Protein AF-A0A084B2M5-F1 (afdb_monomer_lite)

Organism: Stachybotrys chartarum (strain CBS 109288 / IBT 7711) (NCBI:txid1280523)

Structure (mmCIF, N/CA/C/O backbone):
data_AF-A0A084B2M5-F1
#
_entry.id   AF-A0A084B2M5-F1
#
loop_
_atom_site.group_PDB
_atom_site.id
_atom_site.type_symbol
_atom_site.label_atom_id
_atom_site.label_alt_id
_atom_site.label_comp_id
_atom_site.label_asym_id
_atom_site.label_entity_id
_atom_site.label_seq_id
_atom_site.pdbx_PDB_ins_code
_atom_site.Cartn_x
_atom_site.Cartn_y
_atom_site.Cartn_z
_atom_site.occupancy
_atom_site.B_iso_or_equiv
_atom_site.auth_seq_id
_atom_site.auth_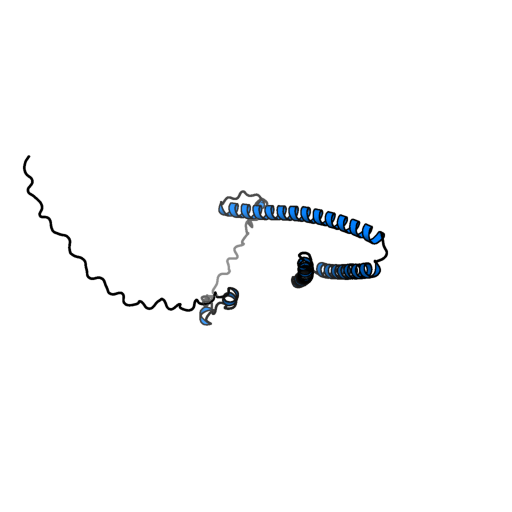comp_id
_atom_site.auth_asym_id
_atom_site.auth_atom_id
_atom_site.pdbx_PDB_model_num
ATOM 1 N N . MET A 1 1 ? 24.785 -39.323 92.713 1.00 44.59 1 MET A N 1
ATOM 2 C CA . MET A 1 1 ? 25.933 -40.177 92.320 1.00 44.59 1 MET A CA 1
ATOM 3 C C . MET A 1 1 ? 25.861 -41.466 93.118 1.00 44.59 1 MET A C 1
ATOM 5 O O . MET A 1 1 ? 25.447 -41.339 94.266 1.00 44.59 1 MET A O 1
ATOM 9 N N . PRO A 1 2 ? 26.296 -42.647 92.636 1.00 46.59 2 PRO A N 1
ATOM 10 C CA . PRO A 1 2 ? 26.629 -43.152 91.286 1.00 46.59 2 PRO A CA 1
ATOM 11 C C . PRO A 1 2 ? 25.516 -44.161 90.846 1.00 46.59 2 PRO A C 1
ATOM 13 O O . PRO A 1 2 ? 24.473 -44.179 91.479 1.00 46.59 2 PRO A O 1
ATOM 16 N N . SER A 1 3 ? 25.528 -44.991 89.803 1.00 45.53 3 SER A N 1
ATOM 17 C CA . SER A 1 3 ? 26.551 -45.569 88.936 1.00 45.53 3 SER A CA 1
ATOM 18 C C . SER A 1 3 ? 25.867 -45.995 87.628 1.00 45.53 3 SER A C 1
ATOM 20 O O . SER A 1 3 ? 24.805 -46.617 87.659 1.00 45.53 3 SER A O 1
ATOM 22 N N . ALA A 1 4 ? 26.469 -45.656 86.489 1.00 48.53 4 ALA A N 1
ATOM 23 C CA . ALA A 1 4 ? 26.105 -46.197 85.188 1.00 48.53 4 ALA A CA 1
ATOM 24 C C . ALA A 1 4 ? 26.578 -47.657 85.081 1.00 48.53 4 ALA A C 1
ATOM 26 O O . ALA A 1 4 ? 27.633 -48.018 85.602 1.00 48.53 4 ALA A O 1
ATOM 27 N N . SER A 1 5 ? 25.820 -48.494 84.378 1.00 52.41 5 SER A N 1
ATOM 28 C CA . SER A 1 5 ? 26.278 -49.800 83.894 1.00 52.41 5 SER A CA 1
ATOM 29 C C . SER A 1 5 ? 25.970 -49.920 82.396 1.00 52.41 5 SER A C 1
ATOM 31 O O . SER A 1 5 ? 24.992 -49.327 81.938 1.00 52.41 5 SER A O 1
ATOM 33 N N . PRO A 1 6 ? 26.851 -50.578 81.622 1.00 55.78 6 PRO A N 1
ATOM 34 C CA . PRO A 1 6 ? 27.103 -50.237 80.223 1.00 55.78 6 PRO A CA 1
ATOM 35 C C . PRO A 1 6 ? 26.152 -50.896 79.214 1.00 55.78 6 PRO A C 1
ATOM 37 O O . PRO A 1 6 ? 25.706 -52.028 79.387 1.00 55.78 6 PRO A O 1
ATOM 40 N N . SER A 1 7 ? 25.914 -50.176 78.115 1.00 55.72 7 SER A N 1
ATOM 41 C CA . SER A 1 7 ? 25.202 -50.625 76.916 1.00 55.72 7 SER A CA 1
ATOM 42 C C . SER A 1 7 ? 25.935 -51.768 76.192 1.00 55.72 7 SER A C 1
ATOM 44 O O . SER A 1 7 ? 27.145 -51.661 75.981 1.00 55.72 7 SER A O 1
ATOM 46 N N . PRO A 1 8 ? 25.238 -52.821 75.727 1.00 54.94 8 PRO A N 1
ATOM 47 C CA . PRO A 1 8 ? 25.819 -53.805 74.822 1.00 54.94 8 PRO A CA 1
ATOM 48 C C . PRO A 1 8 ? 25.794 -53.312 73.364 1.00 54.94 8 PRO A C 1
ATOM 50 O O . PRO A 1 8 ? 24.741 -53.038 72.790 1.00 54.94 8 PRO A O 1
ATOM 53 N N . SER A 1 9 ? 26.982 -53.223 72.767 1.00 53.16 9 SER A N 1
ATOM 54 C CA . SER A 1 9 ? 27.222 -52.944 71.349 1.00 53.16 9 SER A CA 1
ATOM 55 C C . SER A 1 9 ? 26.686 -54.075 70.463 1.00 53.16 9 SER A C 1
ATOM 57 O O . SER A 1 9 ? 27.238 -55.174 70.454 1.00 53.16 9 SER A O 1
ATOM 59 N N . LEU A 1 10 ? 25.637 -53.804 69.685 1.00 53.06 10 LEU A N 1
ATOM 60 C CA . LEU A 1 10 ? 25.176 -54.676 68.603 1.00 53.06 10 LEU A CA 1
ATOM 61 C C . LEU A 1 10 ? 25.820 -54.227 67.284 1.00 53.06 10 LEU A C 1
ATOM 63 O O . LEU A 1 10 ? 25.665 -53.087 66.852 1.00 53.06 10 LEU A O 1
ATOM 67 N N . LEU A 1 11 ? 26.595 -55.138 66.695 1.00 57.53 11 LEU A N 1
ATOM 68 C CA . LEU A 1 11 ? 27.307 -54.999 65.423 1.00 57.53 11 LEU A CA 1
ATOM 69 C C . LEU A 1 11 ? 26.366 -54.629 64.257 1.00 57.53 11 LEU A C 1
ATOM 71 O O . LEU A 1 11 ? 25.205 -55.046 64.253 1.00 57.53 11 LEU A O 1
ATOM 75 N N . PRO A 1 12 ? 26.862 -53.898 63.241 1.00 63.28 12 PRO A N 1
ATOM 76 C CA . PRO A 1 12 ? 26.075 -53.559 62.062 1.00 63.28 12 PRO A CA 1
ATOM 77 C C . PRO A 1 12 ? 25.759 -54.809 61.218 1.00 63.28 12 PRO A C 1
ATOM 79 O O . PRO A 1 12 ? 26.600 -55.708 61.112 1.00 63.28 12 PRO A O 1
ATOM 82 N N . PRO A 1 13 ? 24.576 -54.878 60.580 1.00 61.34 13 PRO A N 1
ATOM 83 C CA . PRO A 1 13 ? 24.247 -55.952 59.650 1.00 61.34 13 PRO A CA 1
ATOM 84 C C . PRO A 1 13 ? 25.166 -55.903 58.418 1.00 61.34 13 PRO A C 1
ATOM 86 O O . PRO A 1 13 ? 25.460 -54.831 57.888 1.00 61.34 13 PRO A O 1
ATOM 89 N N . GLY A 1 14 ? 25.631 -57.075 57.977 1.00 58.78 14 GLY A N 1
ATOM 90 C CA . GLY A 1 14 ? 26.476 -57.232 56.791 1.00 58.78 14 GLY A CA 1
ATOM 91 C C . GLY A 1 14 ? 25.792 -56.797 55.482 1.00 58.78 14 GLY A C 1
ATOM 92 O O . GLY A 1 14 ? 24.573 -56.621 55.442 1.00 58.78 14 GLY A O 1
ATOM 93 N N . PRO A 1 15 ? 26.567 -56.613 54.398 1.00 59.50 15 PRO A N 1
ATOM 94 C CA . PRO A 1 15 ? 26.062 -56.069 53.142 1.00 59.50 15 PRO A CA 1
ATOM 95 C C . PRO A 1 15 ? 25.073 -57.020 52.456 1.00 59.50 15 PRO A C 1
ATOM 97 O O . PRO A 1 15 ? 25.340 -58.208 52.275 1.00 59.50 15 PRO A O 1
ATOM 100 N N . PHE A 1 16 ? 23.933 -56.466 52.043 1.00 51.94 16 PHE A N 1
ATOM 101 C CA . PHE A 1 16 ? 22.928 -57.141 51.225 1.00 51.94 16 PHE A CA 1
ATOM 102 C C . PHE A 1 16 ? 23.503 -57.539 49.851 1.00 51.94 16 PHE A C 1
ATOM 104 O O . PHE A 1 16 ? 24.300 -56.786 49.282 1.00 51.94 16 PHE A O 1
ATOM 111 N N . PRO A 1 17 ? 23.094 -58.686 49.275 1.00 54.94 17 PRO A N 1
ATOM 112 C CA . PRO A 1 17 ? 23.525 -59.083 47.939 1.00 54.94 17 PRO A CA 1
ATOM 113 C C . PRO A 1 17 ? 23.016 -58.082 46.891 1.00 54.94 17 PRO A C 1
ATOM 115 O O . PRO A 1 17 ? 21.825 -57.780 46.828 1.00 54.94 17 PRO A O 1
ATOM 118 N N . SER A 1 18 ? 23.923 -57.569 46.057 1.00 55.47 18 SER A N 1
ATOM 119 C CA . SER A 1 18 ? 23.587 -56.660 44.959 1.00 55.47 18 SER A CA 1
ATOM 120 C C . SER A 1 18 ? 22.656 -57.344 43.947 1.00 55.47 18 SER A C 1
ATOM 122 O O . SER A 1 18 ? 22.939 -58.473 43.532 1.00 55.47 18 SER A O 1
ATOM 124 N N . PRO A 1 19 ? 21.578 -56.687 43.485 1.00 52.41 19 PRO A N 1
ATOM 125 C CA . PRO A 1 19 ? 20.801 -57.203 42.370 1.00 52.41 19 PRO A CA 1
ATOM 126 C C . PRO A 1 19 ? 21.667 -57.191 41.103 1.00 52.41 19 PRO A C 1
ATOM 128 O O . PRO A 1 19 ? 22.245 -56.169 40.731 1.00 52.41 19 PRO A O 1
ATOM 131 N N . ARG A 1 20 ? 21.769 -58.350 40.440 1.00 51.94 20 ARG A N 1
ATOM 132 C CA . ARG A 1 20 ? 22.344 -58.473 39.095 1.00 51.94 20 ARG A CA 1
ATOM 133 C C . ARG A 1 20 ? 21.610 -57.507 38.161 1.00 51.94 20 ARG A C 1
ATOM 135 O O . ARG A 1 20 ? 20.390 -57.582 38.048 1.00 51.94 20 ARG A O 1
ATOM 142 N N . LEU A 1 21 ? 22.361 -56.638 37.483 1.00 50.81 21 LEU A N 1
ATOM 143 C CA . LEU A 1 21 ? 21.868 -55.773 36.413 1.00 50.81 21 LEU A CA 1
ATOM 144 C C . LEU A 1 21 ? 21.351 -56.655 35.259 1.00 50.81 21 LEU A C 1
ATOM 146 O O . LEU A 1 21 ? 22.103 -57.063 34.376 1.00 50.81 21 LEU A O 1
ATOM 150 N N . GLY A 1 22 ? 20.066 -56.998 35.287 1.00 48.72 22 GLY A N 1
ATOM 151 C CA . GLY A 1 22 ? 19.343 -57.386 34.084 1.00 48.72 22 GLY A CA 1
ATOM 152 C C . GLY A 1 22 ? 19.218 -56.146 33.208 1.00 48.72 22 GLY A C 1
ATOM 153 O O . GLY A 1 22 ? 18.773 -55.104 33.687 1.00 48.72 22 GLY A O 1
ATOM 154 N N . ALA A 1 23 ? 19.666 -56.234 31.958 1.00 52.31 23 ALA A N 1
ATOM 155 C CA . ALA A 1 23 ? 19.554 -55.156 30.987 1.00 52.31 23 ALA A CA 1
ATOM 156 C C . ALA A 1 23 ? 18.092 -54.688 30.893 1.00 52.31 23 ALA A C 1
ATOM 158 O O . ALA A 1 23 ? 17.214 -55.437 30.466 1.00 52.31 23 ALA A O 1
ATOM 159 N N . LEU A 1 24 ? 17.836 -53.453 31.325 1.00 50.56 24 LEU A N 1
ATOM 160 C CA . LEU A 1 24 ? 16.563 -52.784 31.102 1.00 50.56 24 LEU A CA 1
ATOM 161 C C . LEU A 1 24 ? 16.373 -52.624 29.584 1.00 50.56 24 LEU A C 1
ATOM 163 O O . LEU A 1 24 ? 17.292 -52.123 28.927 1.00 50.56 24 LEU A O 1
ATOM 167 N N . PRO A 1 25 ? 15.222 -53.000 28.998 1.00 55.81 25 PRO A N 1
ATOM 168 C CA . PRO A 1 25 ? 14.889 -52.508 27.673 1.00 55.81 25 PRO A CA 1
ATOM 169 C C . PRO A 1 25 ? 14.792 -50.981 27.774 1.00 55.81 25 PRO A C 1
ATOM 171 O O . PRO A 1 25 ? 14.038 -50.450 28.591 1.00 55.81 25 PRO A O 1
ATOM 174 N N . GLY A 1 26 ? 15.617 -50.274 26.998 1.00 49.62 26 GLY A N 1
ATOM 175 C CA . GLY A 1 26 ? 15.580 -48.816 26.927 1.00 49.62 26 GLY A CA 1
ATOM 176 C C . GLY A 1 26 ? 14.178 -48.318 26.554 1.00 49.62 26 GLY A C 1
ATOM 177 O O . GLY A 1 26 ? 13.389 -49.082 25.989 1.00 49.62 26 GLY A O 1
ATOM 178 N N . PRO A 1 27 ? 13.841 -47.054 26.858 1.00 49.41 27 PRO A N 1
ATOM 179 C CA . PRO A 1 27 ? 12.559 -46.499 26.462 1.00 49.41 27 PRO A CA 1
ATOM 180 C C . PRO A 1 27 ? 12.436 -46.616 24.942 1.00 49.41 27 PRO A C 1
ATOM 182 O O . PRO A 1 27 ? 13.201 -46.008 24.192 1.00 49.41 27 PRO A O 1
ATOM 185 N N . ALA A 1 28 ? 11.481 -47.425 24.485 1.00 52.78 28 ALA A N 1
ATOM 186 C CA . ALA A 1 28 ? 10.992 -47.321 23.127 1.00 52.78 28 ALA A CA 1
ATOM 187 C C . ALA A 1 28 ? 10.526 -45.872 22.974 1.00 52.78 28 ALA A C 1
ATOM 189 O O . ALA A 1 28 ? 9.594 -45.451 23.660 1.00 52.78 28 ALA A O 1
ATOM 190 N N . PHE A 1 29 ? 11.226 -45.091 22.150 1.00 49.16 29 PHE A N 1
ATOM 191 C CA . PHE A 1 29 ? 10.792 -43.756 21.774 1.00 49.16 29 PHE A CA 1
ATOM 192 C C . PHE A 1 29 ? 9.457 -43.907 21.048 1.00 49.16 29 PHE A C 1
ATOM 194 O O . PHE A 1 29 ? 9.400 -44.127 19.839 1.00 49.16 29 PHE A O 1
ATOM 201 N N . GLY A 1 30 ? 8.379 -43.851 21.829 1.00 49.16 30 GLY A N 1
ATOM 202 C CA . GLY A 1 30 ? 7.032 -43.662 21.344 1.00 49.16 30 GLY A CA 1
ATOM 203 C C . GLY A 1 30 ? 7.044 -42.406 20.494 1.00 49.16 30 GLY A C 1
ATOM 204 O O . GLY A 1 30 ? 7.452 -41.336 20.941 1.00 49.16 30 GLY A O 1
ATOM 205 N N . GLN A 1 31 ? 6.671 -42.593 19.239 1.00 47.91 31 GLN A N 1
ATOM 206 C CA . GLN A 1 31 ? 6.481 -41.570 18.232 1.00 47.91 31 GLN A CA 1
ATOM 207 C C . GLN A 1 31 ? 5.821 -40.333 18.853 1.00 47.91 31 GLN A C 1
ATOM 209 O O . GLN A 1 31 ? 4.670 -40.384 19.281 1.00 47.91 31 GLN A O 1
ATOM 214 N N . VAL A 1 32 ? 6.573 -39.234 18.944 1.00 52.09 32 VAL A N 1
ATOM 215 C CA . VAL A 1 32 ? 6.040 -37.940 19.376 1.00 52.09 32 VAL A CA 1
ATOM 216 C C . VAL A 1 32 ? 4.928 -37.584 18.385 1.00 52.09 32 VAL A C 1
ATOM 218 O O . VAL A 1 32 ? 5.220 -37.503 17.186 1.00 52.09 32 VAL A O 1
ATOM 221 N N . PRO A 1 33 ? 3.659 -37.421 18.809 1.00 61.41 33 PRO A N 1
ATOM 222 C CA . PRO A 1 33 ? 2.631 -36.949 17.896 1.00 61.41 33 PRO A CA 1
ATOM 223 C C . PRO A 1 33 ? 3.069 -35.572 17.392 1.00 61.41 33 PRO A C 1
ATOM 225 O O . PRO A 1 33 ? 3.429 -34.702 18.186 1.00 61.41 33 PRO A O 1
ATOM 228 N N . ALA A 1 34 ? 3.108 -35.402 16.069 1.00 65.19 34 ALA A N 1
ATOM 229 C CA . ALA A 1 34 ? 3.457 -34.133 15.440 1.00 65.19 34 ALA A CA 1
ATOM 230 C C . ALA A 1 34 ? 2.641 -32.986 16.070 1.00 65.19 34 ALA A C 1
ATOM 232 O O . ALA A 1 34 ? 1.477 -33.208 16.425 1.00 65.19 34 ALA A O 1
ATOM 233 N N . PRO A 1 35 ? 3.212 -31.774 16.222 1.00 68.88 35 PRO A N 1
ATOM 234 C CA . PRO A 1 35 ? 2.479 -30.649 16.785 1.00 68.88 35 PRO A CA 1
ATOM 235 C C . PRO A 1 35 ? 1.249 -30.394 15.915 1.00 68.88 35 PRO A C 1
ATOM 237 O O . PRO A 1 35 ? 1.361 -30.034 14.744 1.00 68.88 35 PRO A O 1
ATOM 240 N N . VAL A 1 36 ? 0.068 -30.637 16.478 1.00 70.62 36 VAL A N 1
ATOM 241 C CA . VAL A 1 36 ? -1.205 -30.340 15.824 1.00 70.62 36 VAL A CA 1
ATOM 242 C C . VAL A 1 36 ? -1.239 -28.853 15.479 1.00 70.62 36 VAL A C 1
ATOM 244 O O . VAL A 1 36 ? -1.095 -27.997 16.352 1.00 70.62 36 VAL A O 1
ATOM 247 N N . SER A 1 37 ? -1.383 -28.545 14.190 1.00 77.81 37 SER A N 1
ATOM 248 C CA . SER A 1 37 ? -1.467 -27.168 13.712 1.00 77.81 37 SER A CA 1
ATOM 249 C C . SER A 1 37 ? -2.728 -26.509 14.262 1.00 77.81 37 SER A C 1
ATOM 251 O O . SER A 1 37 ? -3.814 -27.087 14.218 1.00 77.81 37 SER A O 1
ATOM 253 N N . TYR A 1 38 ? -2.612 -25.267 14.732 1.00 68.69 38 TYR A N 1
ATOM 254 C CA . TYR A 1 38 ? -3.762 -24.481 15.185 1.00 68.69 38 TYR A CA 1
ATOM 255 C C . TYR A 1 38 ? -4.836 -24.357 14.086 1.00 68.69 38 TYR A C 1
ATOM 257 O O . TYR A 1 38 ? -6.031 -24.365 14.372 1.00 68.69 38 TYR A O 1
ATOM 265 N N . ALA A 1 39 ? -4.416 -24.339 12.816 1.00 74.62 39 ALA A N 1
ATOM 266 C CA . ALA A 1 39 ? -5.315 -24.340 11.663 1.00 74.62 39 ALA A CA 1
ATOM 267 C C . ALA A 1 39 ? -6.114 -25.655 11.519 1.00 74.62 39 ALA A C 1
ATOM 269 O O . ALA A 1 39 ? -7.287 -25.631 11.142 1.00 74.62 39 ALA A O 1
ATOM 270 N N . ASP A 1 40 ? -5.520 -26.799 11.872 1.00 71.06 40 ASP A N 1
ATOM 271 C CA . ASP A 1 40 ? -6.199 -28.104 11.858 1.00 71.06 40 ASP A CA 1
ATOM 272 C C . ASP A 1 40 ? -7.193 -28.261 13.013 1.00 71.06 40 ASP A C 1
ATOM 274 O O . ASP A 1 40 ? -8.168 -29.005 12.909 1.00 71.06 40 ASP A O 1
ATOM 278 N N . ILE A 1 41 ? -6.967 -27.558 14.123 1.00 72.31 41 ILE A N 1
ATOM 279 C CA . ILE A 1 41 ? -7.889 -27.547 15.262 1.00 72.31 41 ILE A CA 1
ATOM 280 C C . ILE A 1 41 ? -9.057 -26.594 14.980 1.00 72.31 41 ILE A C 1
ATOM 282 O O . ILE A 1 41 ? -10.204 -26.965 15.198 1.00 72.31 41 ILE A O 1
ATOM 286 N N . ALA A 1 42 ? -8.794 -25.408 14.426 1.00 73.06 42 ALA A N 1
ATOM 287 C CA . ALA A 1 42 ? -9.831 -24.426 14.102 1.00 73.06 42 ALA A CA 1
ATOM 288 C C . ALA A 1 42 ? -10.771 -24.878 12.968 1.00 73.06 42 ALA A C 1
ATOM 290 O O . ALA A 1 42 ? -11.951 -24.534 12.968 1.00 73.06 42 ALA A O 1
ATOM 291 N N . SER A 1 43 ? -10.270 -25.666 12.011 1.00 70.56 43 SER A N 1
ATOM 292 C CA . SER A 1 43 ? -11.096 -26.249 10.940 1.00 70.56 43 SER A CA 1
ATOM 293 C C . SER A 1 43 ? -12.004 -27.381 11.431 1.00 70.56 43 SER A C 1
ATOM 295 O O . SER A 1 43 ? -13.029 -27.672 10.813 1.00 70.56 43 SER A O 1
ATOM 297 N N . ARG A 1 44 ? -11.678 -27.993 12.575 1.00 70.44 44 ARG A N 1
ATOM 298 C CA . ARG A 1 44 ? -12.543 -28.941 13.283 1.00 70.44 44 ARG A CA 1
ATOM 299 C C . ARG A 1 44 ? -13.478 -28.157 14.200 1.00 70.44 44 ARG A C 1
ATOM 301 O O . ARG A 1 44 ? -13.295 -28.122 15.412 1.00 70.44 44 ARG A O 1
ATOM 308 N N . GLY A 1 45 ? -14.477 -27.516 13.596 1.00 72.12 45 GLY A N 1
ATOM 309 C CA . GLY A 1 45 ? -15.554 -26.857 14.336 1.00 72.12 45 GLY A CA 1
ATOM 310 C C . GLY A 1 45 ? -16.257 -27.812 15.319 1.00 72.12 45 GLY A C 1
ATOM 311 O O . GLY A 1 45 ? -16.117 -29.035 15.193 1.00 72.12 45 GLY A O 1
ATOM 312 N N . PRO A 1 46 ? -17.014 -27.286 16.301 1.00 72.19 46 PRO A N 1
ATOM 313 C CA . PRO A 1 46 ? -17.701 -28.104 17.294 1.00 72.19 46 PRO A CA 1
ATOM 314 C C . PRO A 1 46 ? -18.595 -29.134 16.600 1.00 72.19 46 PRO A C 1
ATOM 316 O O . PRO A 1 46 ? -19.553 -28.781 15.914 1.00 72.19 46 PRO A O 1
ATOM 319 N N . LYS A 1 47 ? -18.281 -30.423 16.756 1.00 63.69 47 LYS A N 1
ATOM 320 C CA . LYS A 1 47 ? -19.149 -31.511 16.296 1.00 63.69 47 LYS A CA 1
ATOM 321 C C . LYS A 1 47 ? -20.277 -31.674 17.308 1.00 63.69 47 LYS A C 1
ATOM 323 O O . LYS A 1 47 ? -20.237 -32.589 18.122 1.00 63.69 47 LYS A O 1
ATOM 328 N N . GLN A 1 48 ? -21.236 -30.753 17.305 1.00 64.75 48 GLN A N 1
ATOM 329 C CA . GLN A 1 48 ? -22.451 -30.930 18.092 1.00 64.75 48 GLN A CA 1
ATOM 330 C C . GLN A 1 48 ? -23.259 -32.081 17.492 1.00 64.75 48 GLN A C 1
ATOM 332 O O . GLN A 1 48 ? -23.468 -32.142 16.276 1.00 64.75 48 GLN A O 1
ATOM 337 N N . THR A 1 49 ? -23.684 -33.014 18.339 1.00 68.06 49 THR A N 1
ATOM 338 C CA . THR A 1 49 ? -24.685 -34.010 17.957 1.00 68.06 49 THR A CA 1
ATOM 339 C C . THR A 1 49 ? -26.012 -33.288 17.668 1.00 68.06 49 THR A C 1
ATOM 341 O O . THR A 1 49 ? -26.273 -32.232 18.252 1.00 68.06 49 THR A O 1
ATOM 344 N N . PRO A 1 50 ? -26.868 -33.794 16.761 1.00 63.47 50 PRO A N 1
ATOM 345 C CA . PRO A 1 50 ? -28.153 -33.151 16.467 1.00 63.47 50 PRO A CA 1
ATOM 346 C C . PRO A 1 50 ? -29.065 -33.056 17.703 1.00 63.47 50 PRO A C 1
ATOM 348 O O . PRO A 1 50 ? -29.921 -32.178 17.758 1.00 63.47 50 PRO A O 1
ATOM 351 N N . GLU A 1 51 ? -28.851 -33.913 18.705 1.00 61.84 51 GLU A N 1
ATOM 352 C CA . GLU A 1 51 ? -29.554 -33.886 19.992 1.00 61.84 51 GLU A CA 1
ATOM 353 C C . GLU A 1 51 ? -29.053 -32.764 20.925 1.00 61.84 51 GLU A C 1
ATOM 355 O O . GLU A 1 51 ? -29.863 -32.172 21.629 1.00 61.84 51 GLU A O 1
ATOM 360 N N . GLU A 1 52 ? -27.764 -32.392 20.893 1.00 61.44 52 GLU A N 1
ATOM 361 C CA . GLU A 1 52 ? -27.211 -31.254 21.663 1.00 61.44 52 GLU A CA 1
ATOM 362 C C . GLU A 1 52 ? -27.409 -29.887 20.994 1.00 61.44 52 GLU A C 1
ATOM 364 O O . GLU A 1 52 ? -27.342 -28.855 21.663 1.00 61.44 52 GLU A O 1
ATOM 369 N N . ALA A 1 53 ? -27.627 -29.851 19.677 1.00 60.72 53 ALA A N 1
ATOM 370 C CA . ALA A 1 53 ? -27.948 -28.620 18.950 1.00 60.72 53 ALA A CA 1
ATOM 371 C C . ALA A 1 53 ? -29.418 -28.189 19.129 1.00 60.72 53 ALA A C 1
ATOM 373 O O . ALA A 1 53 ? -29.782 -27.059 18.794 1.00 60.72 53 ALA A O 1
ATOM 374 N N . ALA A 1 54 ? -30.269 -29.077 19.649 1.00 65.44 54 ALA A N 1
ATOM 375 C CA . ALA A 1 54 ? -31.648 -28.760 19.968 1.00 65.44 54 ALA A CA 1
ATOM 376 C C . ALA A 1 54 ? -31.700 -27.939 21.264 1.00 65.44 54 ALA A C 1
ATOM 378 O O . ALA A 1 54 ? -31.436 -28.441 22.356 1.00 65.44 54 ALA A O 1
ATOM 379 N N . ALA A 1 55 ? -32.064 -26.661 21.145 1.00 67.50 55 ALA A N 1
ATOM 380 C CA . ALA A 1 55 ? -32.427 -25.861 22.306 1.00 67.50 55 ALA A CA 1
ATOM 381 C C . ALA A 1 55 ? -33.556 -26.574 23.082 1.00 67.50 55 ALA A C 1
ATOM 383 O O . ALA A 1 55 ? -34.493 -27.074 22.446 1.00 67.50 55 ALA A O 1
ATOM 384 N N . PRO A 1 56 ? -33.510 -26.621 24.429 1.00 73.69 56 PRO A N 1
ATOM 385 C CA . PRO A 1 56 ? -34.625 -27.117 25.227 1.00 73.69 56 PRO A CA 1
ATOM 386 C C . PRO A 1 56 ? -35.899 -26.396 24.792 1.00 73.69 56 PRO A C 1
ATOM 388 O O . PRO A 1 56 ? -35.895 -25.167 24.683 1.00 73.69 56 PRO A O 1
ATOM 391 N N . GLN A 1 57 ? -36.971 -27.138 24.498 1.00 70.94 57 GLN A N 1
ATOM 392 C CA . GLN A 1 57 ? -38.207 -26.491 24.068 1.00 70.94 57 GLN A CA 1
ATOM 393 C C . GLN A 1 57 ? -38.684 -25.538 25.173 1.00 70.94 57 GLN A C 1
ATOM 395 O O . GLN A 1 57 ? -38.771 -25.958 26.332 1.00 70.94 57 GLN A O 1
ATOM 400 N N . PRO A 1 58 ? -38.967 -24.263 24.849 1.00 72.00 58 PRO A N 1
ATOM 401 C CA . PRO A 1 5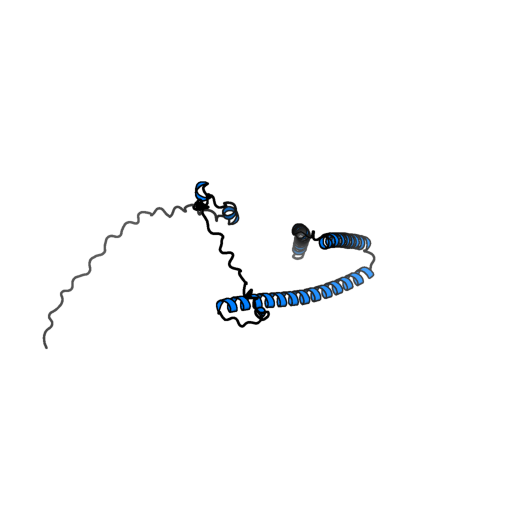8 ? -39.460 -23.323 25.837 1.00 72.00 58 PRO A CA 1
ATOM 402 C C . PRO A 1 58 ? -40.790 -23.842 26.405 1.00 72.00 58 PRO A C 1
ATOM 404 O O . PRO A 1 58 ? -41.610 -24.375 25.650 1.00 72.00 58 PRO A O 1
ATOM 407 N N . PRO A 1 59 ? -41.023 -23.716 27.722 1.00 76.31 59 PRO A N 1
ATOM 408 C CA . PRO A 1 59 ? -42.272 -24.148 28.332 1.00 76.31 59 PRO A CA 1
ATOM 409 C C . PRO A 1 59 ? -43.452 -23.428 27.670 1.00 76.31 59 PRO A C 1
ATOM 411 O O . PRO A 1 59 ? -43.463 -22.203 27.550 1.00 76.31 59 PRO A O 1
ATO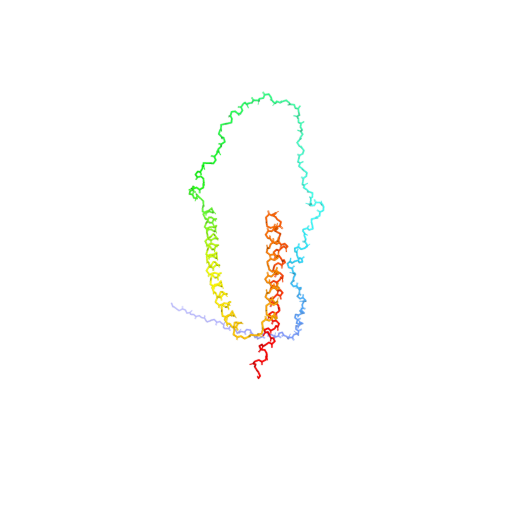M 414 N N . GLN A 1 60 ? -44.441 -24.200 27.216 1.00 68.12 60 GLN A N 1
ATOM 415 C CA . GLN A 1 60 ? -45.639 -23.660 26.582 1.00 68.12 60 GLN A CA 1
ATOM 416 C C . GLN A 1 60 ? -46.494 -22.966 27.644 1.00 68.12 60 GLN A C 1
ATOM 418 O O . GLN A 1 60 ? -47.020 -23.605 28.556 1.00 68.12 60 GLN A O 1
ATOM 423 N N . VAL A 1 61 ? -46.618 -21.644 27.537 1.00 63.81 61 VAL A N 1
ATOM 424 C CA . VAL A 1 61 ? -47.541 -20.863 28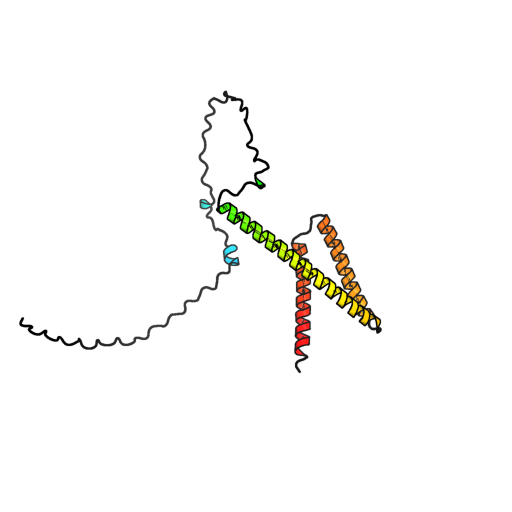.361 1.00 63.81 61 VAL A CA 1
ATOM 425 C C . VAL A 1 61 ? -48.947 -21.125 27.826 1.00 63.81 61 VAL A C 1
ATOM 427 O O . VAL A 1 61 ? -49.242 -20.787 26.684 1.00 63.81 61 VAL A O 1
ATOM 430 N N . ILE A 1 62 ? -49.802 -21.764 28.625 1.00 61.31 62 ILE A N 1
ATOM 431 C CA . ILE A 1 62 ? -51.218 -21.966 28.295 1.00 61.31 62 ILE A CA 1
ATOM 432 C C . ILE A 1 62 ? -51.878 -20.578 28.276 1.00 61.31 62 ILE A C 1
ATOM 434 O O . ILE A 1 62 ? -51.907 -19.927 29.326 1.00 61.31 62 ILE A O 1
ATOM 438 N N . PRO A 1 63 ? -52.410 -20.095 27.140 1.00 51.06 63 PRO A N 1
ATOM 439 C CA . PRO A 1 63 ? -53.128 -18.836 27.114 1.00 51.06 63 PRO A CA 1
ATOM 440 C C . PRO A 1 63 ? -54.511 -19.083 27.721 1.00 51.06 63 PRO A C 1
ATOM 442 O O . PRO A 1 63 ? -55.440 -19.520 27.047 1.00 51.06 63 PRO A O 1
ATOM 445 N N . ASN A 1 64 ? -54.656 -18.842 29.023 1.00 52.12 64 ASN A N 1
ATOM 446 C CA . ASN A 1 64 ? -55.979 -18.651 29.607 1.00 52.12 64 ASN A CA 1
ATOM 447 C C . ASN A 1 64 ? -56.473 -17.271 29.154 1.00 52.12 64 ASN A C 1
ATOM 449 O O . ASN A 1 64 ? -56.269 -16.264 29.832 1.00 52.12 64 ASN A O 1
ATOM 453 N N . GLU A 1 65 ? -57.093 -17.222 27.975 1.00 60.47 65 GLU A N 1
ATOM 454 C CA . GLU A 1 65 ? -57.821 -16.059 27.460 1.00 60.47 65 GLU A CA 1
ATOM 455 C C . GLU A 1 65 ? -59.123 -15.841 28.242 1.00 60.47 65 GLU A C 1
ATOM 457 O O . GLU A 1 65 ? -60.226 -15.894 27.704 1.00 60.47 65 GLU A O 1
ATOM 462 N N . SER A 1 66 ? -59.007 -15.597 29.546 1.00 53.19 66 SER A N 1
ATOM 463 C CA . SER A 1 66 ? -60.147 -15.242 30.379 1.00 53.19 66 SER A CA 1
ATOM 464 C C . SER A 1 66 ? -59.807 -14.043 31.256 1.00 53.19 66 SER A C 1
ATOM 466 O O . SER A 1 66 ? -59.396 -14.166 32.403 1.00 53.19 66 SER A O 1
ATOM 468 N N . ALA A 1 67 ? -60.032 -12.879 30.643 1.00 56.06 67 ALA A N 1
ATOM 469 C CA . ALA A 1 67 ? -60.507 -11.641 31.251 1.00 56.06 67 ALA A CA 1
ATOM 470 C C . ALA A 1 67 ? -59.643 -10.985 32.345 1.00 56.06 67 ALA A C 1
ATOM 472 O O . ALA A 1 67 ? -59.807 -11.265 33.529 1.00 56.06 67 ALA A O 1
ATOM 473 N N . SER A 1 68 ? -58.847 -9.981 31.941 1.00 53.28 68 SER A N 1
ATOM 474 C CA . SER A 1 68 ? -58.858 -8.620 32.529 1.00 53.28 68 SER A CA 1
ATOM 475 C C . SER A 1 68 ? -57.815 -7.708 31.861 1.00 53.28 68 SER A C 1
ATOM 477 O O . SER A 1 68 ? -56.750 -7.456 32.407 1.00 53.28 68 SER A O 1
ATOM 479 N N . THR A 1 69 ? -58.127 -7.163 30.683 1.00 51.84 69 THR A N 1
ATOM 480 C CA . THR A 1 69 ? -57.432 -5.986 30.110 1.00 51.84 69 THR A CA 1
ATOM 481 C C . THR A 1 69 ? -58.112 -4.666 30.505 1.00 51.84 69 THR A C 1
ATOM 483 O O . THR A 1 69 ? -57.797 -3.609 29.972 1.00 51.84 69 THR A O 1
ATOM 486 N N . ALA A 1 70 ? -59.045 -4.702 31.461 1.00 56.59 70 ALA A N 1
ATOM 487 C CA . ALA A 1 70 ? -59.846 -3.556 31.893 1.00 56.59 70 ALA A CA 1
ATOM 488 C C . ALA A 1 70 ? -59.196 -2.724 33.016 1.00 56.59 70 ALA A C 1
ATOM 490 O O . ALA A 1 70 ? -59.894 -2.109 33.815 1.00 56.59 70 ALA A O 1
ATOM 491 N N . SER A 1 71 ? -57.867 -2.681 33.077 1.00 56.25 71 SER A N 1
ATOM 492 C CA . SER A 1 71 ? -57.168 -1.625 33.808 1.00 56.25 71 SER A CA 1
ATOM 493 C C . SER A 1 71 ? -56.103 -1.040 32.894 1.00 56.25 71 SER A C 1
ATOM 495 O O . SER A 1 71 ? -54.911 -1.318 33.004 1.00 56.25 71 SER A O 1
ATOM 497 N N . LEU A 1 72 ? -56.596 -0.259 31.933 1.00 55.31 72 LEU A N 1
ATOM 498 C CA . LEU A 1 72 ? -55.873 0.807 31.256 1.00 55.31 72 LEU A CA 1
ATOM 499 C C . LEU A 1 72 ? -55.481 1.835 32.333 1.00 55.31 72 LEU A C 1
ATOM 501 O O . LEU A 1 72 ? -56.110 2.880 32.472 1.00 55.31 72 LEU A O 1
ATOM 505 N N . VAL A 1 73 ? -54.513 1.479 33.177 1.00 59.62 73 VAL A N 1
ATOM 506 C CA . VAL A 1 73 ? -53.828 2.442 34.033 1.00 59.62 73 VAL A CA 1
ATOM 507 C C . VAL A 1 73 ? -53.069 3.334 33.071 1.00 59.62 73 VAL A C 1
ATOM 509 O O . VAL A 1 73 ? -52.169 2.863 32.378 1.00 59.62 73 VAL A O 1
ATOM 512 N N . ASP A 1 74 ? -53.500 4.586 32.986 1.00 62.38 74 ASP A N 1
ATOM 513 C CA . ASP A 1 74 ? -52.768 5.640 32.310 1.00 62.38 74 ASP A CA 1
ATOM 514 C C . ASP A 1 74 ? -51.371 5.676 32.933 1.00 62.38 74 ASP A C 1
ATOM 516 O O . ASP A 1 74 ? -51.183 6.075 34.085 1.00 62.38 74 ASP A O 1
ATOM 520 N N . VAL A 1 75 ? -50.394 5.123 32.217 1.00 57.31 75 VAL A N 1
ATOM 521 C CA . VAL A 1 75 ? -48.993 5.262 32.581 1.00 57.31 75 VAL A CA 1
ATOM 522 C C . VAL A 1 75 ? -48.617 6.651 32.095 1.00 57.31 75 VAL A C 1
ATOM 524 O O . VAL A 1 75 ? -47.964 6.802 31.062 1.00 57.31 75 VAL A O 1
ATOM 527 N N . ASP A 1 76 ? -49.055 7.664 32.847 1.00 54.53 76 ASP A N 1
ATOM 528 C CA . ASP A 1 76 ? -48.362 8.941 32.956 1.00 54.53 76 ASP A CA 1
ATOM 529 C C . ASP A 1 76 ? -46.922 8.591 33.318 1.00 54.53 76 ASP A C 1
ATOM 531 O O . ASP A 1 76 ? -46.584 8.402 34.483 1.00 54.53 76 ASP A O 1
ATOM 535 N N . MET A 1 77 ? -46.105 8.352 32.296 1.00 58.91 77 MET A N 1
ATOM 536 C CA . MET A 1 77 ? -44.763 7.817 32.419 1.00 58.91 77 MET A CA 1
ATOM 537 C C . MET A 1 77 ? -43.892 8.949 32.959 1.00 58.91 77 MET A C 1
ATOM 539 O O . MET A 1 77 ? -43.515 9.841 32.192 1.00 58.91 77 MET A O 1
ATOM 543 N N . PRO A 1 78 ? -43.579 8.986 34.268 1.00 59.44 78 PRO A N 1
ATOM 544 C CA . PRO A 1 78 ? -42.796 10.068 34.807 1.00 59.44 78 PRO A CA 1
ATOM 545 C C . PRO A 1 78 ? -41.342 9.733 34.492 1.00 59.44 78 PRO A C 1
ATOM 547 O O . PRO A 1 78 ? -40.792 8.763 35.004 1.00 59.44 78 PRO A O 1
ATOM 550 N N . SER A 1 79 ? -40.728 10.576 33.663 1.00 58.41 79 SER A N 1
ATOM 551 C CA . SER A 1 79 ? -39.281 10.684 33.485 1.00 58.41 79 SER A CA 1
ATOM 552 C C . SER A 1 79 ? -38.599 9.440 32.904 1.00 58.41 79 SER A C 1
ATOM 554 O O . SER A 1 79 ? -38.090 8.583 33.625 1.00 58.41 79 SER A O 1
ATOM 556 N N . VAL A 1 80 ? -38.412 9.433 31.578 1.00 58.22 80 VAL A N 1
ATOM 557 C CA . VAL A 1 80 ? -37.207 8.819 31.001 1.00 58.22 80 VAL A CA 1
ATOM 558 C C . VAL A 1 80 ? -36.037 9.384 31.798 1.00 58.22 80 VAL A C 1
ATOM 560 O O . VAL A 1 80 ? -35.807 10.591 31.765 1.00 58.22 80 VAL A O 1
ATOM 563 N N . HIS A 1 81 ? -35.336 8.546 32.561 1.00 59.56 81 HIS A N 1
ATOM 564 C CA . HIS A 1 81 ? -34.053 8.915 33.141 1.00 59.56 81 HIS A CA 1
ATOM 565 C C . HIS A 1 81 ? -33.087 9.146 31.977 1.00 59.56 81 HIS A C 1
ATOM 567 O O . HIS A 1 81 ? -32.362 8.248 31.552 1.00 59.56 81 HIS A O 1
ATOM 573 N N . THR A 1 82 ? -33.139 10.341 31.393 1.00 66.88 82 THR A N 1
ATOM 574 C CA . THR A 1 82 ? -32.132 10.800 30.455 1.00 66.88 82 THR A CA 1
ATOM 575 C C . THR A 1 82 ? -30.855 10.881 31.258 1.00 66.88 82 THR A C 1
ATOM 577 O O . THR A 1 82 ? -30.772 11.642 32.224 1.00 66.88 82 THR A O 1
ATOM 580 N N . VAL A 1 83 ? -29.894 10.046 30.887 1.00 65.12 83 VAL A N 1
ATOM 581 C CA . VAL A 1 83 ? -28.524 10.150 31.369 1.00 65.12 83 VAL A CA 1
ATOM 582 C C . VAL A 1 83 ? -28.119 11.620 31.242 1.00 65.12 83 VAL A C 1
ATOM 584 O O . VAL A 1 83 ? -28.234 12.194 30.157 1.00 65.12 83 VAL A O 1
ATOM 587 N N . SER A 1 84 ? -27.758 12.255 32.360 1.00 69.19 84 SER A N 1
ATOM 588 C CA . SER A 1 84 ? -27.353 13.661 32.387 1.00 69.19 84 SER A CA 1
ATOM 589 C C . SER A 1 84 ? -26.225 13.875 31.378 1.00 69.19 84 SER A C 1
ATOM 591 O O . SER A 1 84 ? -25.333 13.037 31.277 1.00 69.19 84 SER A O 1
ATOM 593 N N . SER A 1 85 ? -26.235 14.992 30.644 1.00 67.56 85 SER A N 1
ATOM 594 C CA . SER A 1 85 ? -25.200 15.289 29.636 1.00 67.56 85 SER A CA 1
ATOM 595 C C . SER A 1 85 ? -23.769 15.257 30.200 1.00 67.56 85 SER A C 1
ATOM 597 O O . SER A 1 85 ? -22.830 14.973 29.467 1.00 67.56 85 SER A O 1
ATOM 599 N N . GLU A 1 86 ? -23.632 15.440 31.514 1.00 64.94 86 GLU A N 1
ATOM 600 C CA . GLU A 1 86 ? -22.390 15.355 32.295 1.00 64.94 86 GLU A CA 1
ATOM 601 C C . GLU A 1 86 ? -21.895 13.917 32.558 1.00 64.94 86 GLU A C 1
ATOM 603 O O . GLU A 1 86 ? -20.898 13.713 33.243 1.00 64.94 86 GLU A O 1
ATOM 608 N N . PHE A 1 87 ? -22.565 12.884 32.040 1.00 66.25 87 PHE A N 1
ATOM 609 C CA . PHE A 1 87 ? -22.161 11.482 32.224 1.00 66.25 87 PHE A CA 1
ATOM 610 C C . PHE A 1 87 ? -20.788 11.157 31.616 1.00 66.25 87 PHE A C 1
ATOM 612 O O . PHE A 1 87 ? -20.124 10.223 32.056 1.00 66.25 87 PHE A O 1
ATOM 619 N N . LEU A 1 88 ? -20.340 11.939 30.629 1.00 63.44 88 LEU A N 1
ATOM 620 C CA . LEU A 1 88 ? -18.988 11.836 30.069 1.00 63.44 88 LEU A CA 1
ATOM 621 C C . LEU A 1 88 ? -17.900 12.366 31.017 1.00 63.44 88 LEU A C 1
ATOM 623 O O . LEU A 1 88 ? -16.747 11.965 30.880 1.00 63.44 88 LEU A O 1
ATOM 627 N N . GLU A 1 89 ? -18.261 13.250 31.950 1.00 64.75 89 GLU A N 1
ATOM 628 C CA . GLU A 1 89 ? -17.337 13.940 32.861 1.00 64.75 89 GLU A CA 1
ATOM 629 C C . GLU A 1 89 ? -17.429 13.421 34.305 1.00 64.75 89 GLU A C 1
ATOM 631 O O . GLU A 1 89 ? -16.657 13.841 35.167 1.00 64.75 89 GLU A O 1
ATOM 636 N N . GLN A 1 90 ? -18.345 12.488 34.591 1.00 64.69 90 GLN A N 1
ATOM 637 C CA . GLN A 1 90 ? -18.472 11.899 35.921 1.00 64.69 90 GLN A CA 1
ATOM 638 C C . GLN A 1 90 ? -17.232 11.091 36.316 1.00 64.69 90 GLN A C 1
ATOM 640 O O . GLN A 1 90 ? -16.757 10.224 35.582 1.00 64.69 90 GLN A O 1
ATOM 645 N N . ASP A 1 91 ? -16.761 11.356 37.535 1.00 61.75 91 ASP A N 1
ATOM 646 C CA . ASP A 1 91 ? -15.614 10.683 38.131 1.00 61.75 91 ASP A CA 1
ATOM 647 C C . ASP A 1 91 ? -15.904 9.189 38.341 1.00 61.75 91 ASP A C 1
ATOM 649 O O . ASP A 1 91 ? -16.999 8.782 38.753 1.00 61.75 91 ASP A O 1
ATOM 653 N N . VAL A 1 92 ? -14.924 8.353 38.017 1.00 60.66 92 VAL A N 1
ATOM 654 C CA . VAL A 1 92 ? -15.111 6.911 37.900 1.00 60.66 92 VAL A CA 1
ATOM 655 C C . VAL A 1 92 ? -15.220 6.286 39.286 1.00 60.66 92 VAL A C 1
ATOM 657 O O . VAL A 1 92 ? -14.229 5.979 39.941 1.00 60.66 92 VAL A O 1
ATOM 660 N N . GLN A 1 93 ? -16.449 6.031 39.730 1.00 63.53 93 GLN A N 1
ATOM 661 C CA . GLN A 1 93 ? -16.721 5.555 41.093 1.00 63.53 93 GLN A CA 1
ATOM 662 C C . GLN A 1 93 ? -16.225 4.124 41.384 1.00 63.53 93 GLN A C 1
ATOM 664 O O . GLN A 1 93 ? -16.278 3.676 42.527 1.00 63.53 93 GLN A O 1
ATOM 669 N N . THR A 1 94 ? -15.747 3.380 40.377 1.00 69.00 94 THR A N 1
ATOM 670 C CA . THR A 1 94 ? -15.313 1.981 40.538 1.00 69.00 94 THR A CA 1
ATOM 671 C C . THR A 1 94 ? -13.923 1.745 39.954 1.00 69.00 94 THR A C 1
ATOM 673 O O . THR A 1 94 ? -13.648 2.097 38.810 1.00 69.00 94 THR A O 1
ATOM 676 N N . GLN A 1 95 ? -13.046 1.086 40.717 1.00 65.88 95 GLN A N 1
ATOM 677 C CA . GLN A 1 95 ? -11.647 0.863 40.317 1.00 65.88 95 GLN A CA 1
ATOM 678 C C . GLN A 1 95 ? -11.514 0.125 38.967 1.00 65.88 95 GLN A C 1
ATOM 680 O O . GLN A 1 95 ? -10.636 0.433 38.171 1.00 65.88 95 GLN A O 1
ATOM 685 N N . THR A 1 96 ? -12.444 -0.778 38.639 1.00 71.69 96 THR A N 1
ATOM 686 C CA . THR A 1 96 ? -12.431 -1.555 37.384 1.00 71.69 96 THR A CA 1
ATOM 687 C C . THR A 1 96 ? -12.719 -0.716 36.134 1.00 71.69 96 THR A C 1
ATOM 689 O O . THR A 1 96 ? -12.300 -1.071 35.032 1.00 71.69 96 THR A O 1
ATOM 692 N N . GLN A 1 97 ? -13.443 0.395 36.280 1.00 68.12 97 GLN A N 1
ATOM 693 C CA . GLN A 1 97 ? -13.682 1.334 35.185 1.00 68.12 97 GLN A CA 1
ATOM 694 C C . GLN A 1 97 ? -12.479 2.272 34.991 1.00 68.12 97 GLN A C 1
ATOM 696 O O . GLN A 1 97 ? -12.159 2.599 33.849 1.00 68.12 97 GLN A O 1
ATOM 701 N N . ALA A 1 98 ? -11.758 2.622 36.063 1.00 73.38 98 ALA A N 1
ATOM 702 C CA . ALA A 1 98 ? -10.535 3.423 35.974 1.00 73.38 98 ALA A CA 1
ATOM 703 C C . ALA A 1 98 ? -9.449 2.667 35.187 1.00 73.38 98 ALA A C 1
ATOM 705 O O . ALA A 1 98 ? -8.897 3.207 34.228 1.00 73.38 98 ALA A O 1
ATOM 706 N N . ASP A 1 99 ? -9.283 1.368 35.466 1.00 74.25 99 ASP A N 1
ATOM 707 C CA . ASP A 1 99 ? -8.392 0.466 34.715 1.00 74.25 99 ASP A CA 1
ATOM 708 C C . ASP A 1 99 ? -8.740 0.352 33.219 1.00 74.25 99 ASP A C 1
ATOM 710 O O . ASP A 1 99 ? -7.906 -0.022 32.383 1.00 74.25 99 ASP A O 1
ATOM 714 N N . ARG A 1 100 ? -10.001 0.595 32.843 1.00 76.44 100 ARG A N 1
ATOM 715 C CA . ARG A 1 100 ? -10.410 0.618 31.436 1.00 76.44 100 ARG A CA 1
ATOM 716 C C . ARG A 1 100 ? -10.017 1.938 30.779 1.00 76.44 100 ARG A C 1
ATOM 718 O O . ARG A 1 100 ? -9.461 1.911 29.683 1.00 76.44 100 ARG A O 1
ATOM 725 N N . ILE A 1 101 ? -10.268 3.062 31.445 1.00 77.06 101 ILE A N 1
ATOM 726 C CA . ILE A 1 101 ? -9.920 4.390 30.927 1.00 77.06 101 ILE A CA 1
ATOM 727 C C . ILE A 1 101 ? -8.407 4.538 30.790 1.00 77.06 101 ILE A C 1
ATOM 729 O O . ILE A 1 101 ? -7.950 5.023 29.759 1.00 77.06 101 ILE A O 1
ATOM 733 N N . GLU A 1 102 ? -7.625 4.063 31.759 1.00 75.94 102 GLU A N 1
ATOM 734 C CA . GLU A 1 102 ? -6.164 4.144 31.697 1.00 75.94 102 GLU A CA 1
ATOM 735 C C . GLU A 1 102 ? -5.593 3.324 30.531 1.00 75.94 102 GLU A C 1
ATOM 737 O O . GLU A 1 102 ? -4.734 3.811 29.797 1.00 75.94 102 GLU A O 1
ATOM 742 N N . ARG A 1 103 ? -6.144 2.130 30.261 1.00 74.94 103 ARG A N 1
ATOM 743 C CA . ARG A 1 103 ? -5.793 1.347 29.062 1.00 74.94 103 ARG A CA 1
ATOM 744 C C . ARG A 1 103 ? -6.211 2.024 27.762 1.00 74.94 103 ARG A C 1
ATOM 746 O O . ARG A 1 103 ? -5.464 2.008 26.791 1.00 74.94 103 ARG A O 1
ATOM 753 N N . GLU A 1 104 ? -7.401 2.610 27.707 1.00 77.19 104 GLU A N 1
ATOM 754 C CA . GLU A 1 104 ? -7.839 3.334 26.512 1.00 77.19 104 GLU A CA 1
ATOM 755 C C . GLU A 1 104 ? -7.015 4.614 26.289 1.00 77.19 104 GLU A C 1
ATOM 757 O O . GLU A 1 104 ? -6.768 4.992 25.140 1.00 77.19 104 GLU A O 1
ATOM 762 N N . HIS A 1 105 ? -6.558 5.269 27.359 1.00 77.25 105 HIS A N 1
ATOM 763 C CA . HIS A 1 105 ? -5.693 6.443 27.297 1.00 77.25 105 HIS A CA 1
ATOM 764 C C . HIS A 1 105 ? -4.281 6.076 26.842 1.00 77.25 105 HIS A C 1
ATOM 766 O O . HIS A 1 105 ? -3.789 6.688 25.895 1.00 77.25 105 HIS A O 1
ATOM 772 N N . SER A 1 106 ? -3.673 5.035 27.419 1.00 72.94 106 SER A N 1
ATOM 773 C CA . SER A 1 106 ? -2.344 4.571 27.012 1.00 72.94 106 SER A CA 1
ATOM 774 C C . SER A 1 106 ? -2.323 4.126 25.548 1.00 72.94 106 SER A C 1
ATOM 776 O O . SER A 1 106 ? -1.455 4.556 24.793 1.00 72.94 106 SER A O 1
ATOM 778 N N . ILE A 1 107 ? -3.347 3.400 25.080 1.00 79.62 107 ILE A N 1
ATOM 779 C CA . ILE A 1 107 ? -3.484 3.035 23.659 1.00 79.62 107 ILE A CA 1
ATOM 780 C C . ILE A 1 107 ? -3.609 4.285 22.771 1.00 79.62 107 ILE A C 1
ATOM 782 O O . ILE A 1 107 ? -3.009 4.351 21.694 1.00 79.62 107 ILE A O 1
ATOM 786 N N . LYS A 1 108 ? -4.376 5.300 23.195 1.00 77.38 108 LYS A N 1
ATOM 787 C CA . LYS A 1 108 ? -4.514 6.563 22.446 1.00 77.38 108 LYS A CA 1
ATOM 788 C C . LYS A 1 108 ? -3.205 7.353 22.410 1.00 77.38 108 LYS A C 1
ATOM 790 O O . LYS A 1 108 ? -2.896 7.948 21.377 1.00 77.38 108 LYS A O 1
ATOM 795 N N . GLU A 1 109 ? -2.448 7.385 23.499 1.00 78.88 109 GLU A N 1
ATOM 796 C CA . GLU A 1 109 ? -1.144 8.050 23.564 1.00 78.88 109 GLU A CA 1
ATOM 797 C C . GLU A 1 109 ? -0.102 7.336 22.706 1.00 78.88 109 GLU A C 1
ATOM 799 O O . GLU A 1 109 ? 0.566 7.986 21.899 1.00 78.88 109 GLU A O 1
ATOM 804 N N . GLU A 1 110 ? -0.040 6.006 22.772 1.00 78.88 110 GLU A N 1
ATOM 805 C CA . GLU A 1 110 ? 0.814 5.196 21.903 1.00 78.88 110 GLU A CA 1
ATOM 806 C C . GLU A 1 110 ? 0.459 5.400 20.426 1.00 78.88 110 GLU A C 1
ATOM 808 O O . GLU A 1 110 ? 1.348 5.577 19.590 1.00 78.88 110 GLU A O 1
ATOM 813 N N . ALA A 1 111 ? -0.831 5.454 20.083 1.00 76.25 111 ALA A N 1
ATOM 814 C CA . ALA A 1 111 ? -1.276 5.722 18.717 1.00 76.25 111 ALA A CA 1
ATOM 815 C C . ALA A 1 111 ? -0.870 7.128 18.237 1.00 76.25 111 ALA A C 1
ATOM 817 O O . ALA A 1 111 ? -0.418 7.295 17.096 1.00 76.25 111 ALA A O 1
ATOM 818 N N . LYS A 1 112 ? -0.985 8.148 19.100 1.00 79.81 112 LYS A N 1
ATOM 819 C CA . LYS A 1 112 ? -0.531 9.517 18.801 1.00 79.81 112 LYS A CA 1
ATOM 820 C C . LYS A 1 112 ? 0.983 9.568 18.622 1.00 79.81 112 LYS A C 1
ATOM 822 O O . LYS A 1 112 ? 1.460 10.164 17.655 1.00 79.81 112 LYS A O 1
ATOM 827 N N . GLU A 1 113 ? 1.743 8.912 19.492 1.00 84.56 113 GLU A N 1
ATOM 828 C CA . GLU A 1 113 ? 3.199 8.899 19.404 1.00 84.56 113 GLU A CA 1
ATOM 829 C C . GLU A 1 113 ? 3.684 8.153 18.154 1.00 84.56 113 GLU A C 1
ATOM 831 O O . GLU A 1 113 ? 4.554 8.649 17.430 1.00 84.56 113 GLU A O 1
ATOM 836 N N . GLN A 1 114 ? 3.087 7.003 17.836 1.00 76.44 114 GLN A N 1
ATOM 837 C CA . GLN A 1 114 ? 3.367 6.272 16.600 1.00 76.44 114 GLN A CA 1
ATOM 838 C C . GLN A 1 114 ? 3.039 7.115 15.367 1.00 76.44 114 GLN A C 1
ATOM 840 O O . GLN A 1 114 ? 3.828 7.149 14.422 1.00 76.44 114 GLN A O 1
ATOM 845 N N . THR A 1 115 ? 1.936 7.864 15.400 1.00 77.94 115 THR A N 1
ATOM 846 C CA . THR A 1 115 ? 1.560 8.788 14.324 1.00 77.94 115 THR A CA 1
ATOM 847 C C . THR A 1 115 ? 2.588 9.910 14.166 1.00 77.94 115 THR A C 1
ATOM 849 O O . THR A 1 115 ? 3.036 10.184 13.053 1.00 77.94 115 THR A O 1
ATOM 852 N N . GLU A 1 116 ? 3.037 10.536 15.253 1.00 82.75 116 GLU A N 1
ATOM 853 C CA . GLU A 1 116 ? 4.059 11.591 15.208 1.00 82.75 116 GLU A CA 1
ATOM 854 C C . GLU A 1 116 ? 5.432 11.061 14.762 1.00 82.75 116 GLU A C 1
ATOM 856 O O . GLU A 1 116 ? 6.131 11.699 13.966 1.00 82.75 116 GLU A O 1
ATOM 861 N N . ARG A 1 117 ? 5.818 9.855 15.193 1.00 81.56 117 ARG A N 1
ATOM 862 C CA . ARG A 1 117 ? 7.028 9.167 14.710 1.00 81.56 117 ARG A CA 1
ATOM 863 C C . ARG A 1 117 ? 6.903 8.799 13.224 1.00 81.56 117 ARG A C 1
ATOM 865 O O . ARG A 1 117 ? 7.870 8.965 12.471 1.00 81.56 117 ARG A O 1
ATOM 872 N N . ALA A 1 118 ? 5.726 8.377 12.763 1.00 81.75 118 ALA A N 1
ATOM 873 C CA . ALA A 1 118 ? 5.437 8.116 11.352 1.00 81.75 118 ALA A CA 1
ATOM 874 C C . ALA A 1 118 ? 5.491 9.402 10.509 1.00 81.75 118 ALA A C 1
ATOM 876 O O . ALA A 1 118 ? 6.108 9.414 9.443 1.00 81.75 118 ALA A O 1
ATOM 877 N N . LYS A 1 119 ? 4.955 10.524 11.002 1.00 82.94 119 LYS A N 1
ATOM 878 C CA . LYS A 1 119 ? 5.068 11.845 10.356 1.00 82.94 119 LYS A CA 1
ATOM 879 C C . LYS A 1 119 ? 6.516 12.326 10.277 1.00 82.94 119 LYS A C 1
ATOM 881 O O . LYS A 1 119 ? 6.985 12.730 9.218 1.00 82.94 119 LYS A O 1
ATOM 886 N N . LYS A 1 120 ? 7.277 12.234 11.372 1.00 85.69 120 LYS A N 1
ATOM 887 C CA . LYS A 1 120 ? 8.696 12.634 11.387 1.00 85.69 120 LYS A CA 1
ATOM 888 C C . LYS A 1 120 ? 9.544 11.753 10.467 1.00 85.69 120 LYS A C 1
ATOM 890 O O . LYS A 1 120 ? 10.426 12.260 9.775 1.00 85.69 120 LYS A O 1
ATOM 895 N N . SER A 1 121 ? 9.298 10.444 10.445 1.00 79.31 121 SER A N 1
ATOM 896 C CA . SER A 1 121 ? 10.029 9.515 9.574 1.00 79.31 121 SER A CA 1
ATOM 897 C C . SER A 1 121 ? 9.636 9.658 8.103 1.00 79.31 121 SER A C 1
ATOM 899 O O . SER A 1 121 ? 10.523 9.626 7.251 1.00 79.31 121 SER A O 1
ATOM 901 N N . SER A 1 122 ? 8.359 9.889 7.791 1.00 80.00 122 SER A N 1
ATOM 902 C CA . SER A 1 122 ? 7.911 10.202 6.428 1.00 80.00 122 SER A CA 1
ATOM 903 C C . SER A 1 122 ? 8.471 11.538 5.941 1.00 80.00 122 SER A C 1
ATOM 905 O O . SER A 1 122 ? 9.017 11.577 4.846 1.00 80.00 122 SER A O 1
ATOM 907 N N . ALA A 1 123 ? 8.484 12.587 6.769 1.00 83.81 123 ALA A N 1
ATOM 908 C CA . ALA A 1 123 ? 9.106 13.868 6.422 1.00 83.81 123 ALA A CA 1
ATOM 909 C C . ALA A 1 123 ? 10.621 13.742 6.166 1.00 83.81 123 ALA A C 1
ATOM 911 O O . ALA A 1 123 ? 11.149 14.327 5.221 1.00 83.81 123 ALA A O 1
ATOM 912 N N . LYS A 1 124 ? 11.339 12.948 6.976 1.00 88.06 124 LYS A N 1
ATOM 913 C CA . LYS A 1 124 ? 12.763 12.645 6.737 1.00 88.06 124 LYS A CA 1
ATOM 914 C C . LYS A 1 124 ? 12.972 11.857 5.441 1.00 88.06 124 LYS A C 1
ATOM 916 O O . LYS A 1 124 ? 13.913 12.150 4.707 1.00 88.06 124 LYS A O 1
ATOM 921 N N . LYS A 1 125 ? 12.113 10.871 5.156 1.00 86.69 125 LYS A N 1
ATOM 922 C CA . LYS A 1 125 ? 12.157 10.092 3.909 1.00 86.69 125 LYS A CA 1
ATOM 923 C C . LYS A 1 125 ? 11.867 10.963 2.691 1.00 86.69 125 LYS A C 1
ATOM 925 O O . LYS A 1 125 ? 12.596 10.837 1.719 1.00 86.69 125 LYS A O 1
ATOM 930 N N . ALA A 1 126 ? 10.887 11.863 2.773 1.00 83.75 126 ALA A N 1
ATOM 931 C CA . ALA A 1 126 ? 10.568 12.819 1.715 1.00 83.75 126 ALA A CA 1
ATOM 932 C C . ALA A 1 126 ? 11.786 13.690 1.388 1.00 83.75 126 ALA A C 1
ATOM 934 O O . ALA A 1 126 ? 12.287 13.632 0.276 1.00 83.75 126 ALA A O 1
ATOM 935 N N . ARG A 1 127 ? 12.389 14.342 2.394 1.00 88.19 127 ARG A N 1
ATOM 936 C CA . ARG A 1 127 ? 13.613 15.142 2.190 1.00 88.19 127 ARG A CA 1
ATOM 937 C C . ARG A 1 127 ? 14.774 14.335 1.607 1.00 88.19 127 ARG A C 1
ATOM 939 O O . ARG A 1 127 ? 15.537 14.847 0.795 1.00 88.19 127 ARG A O 1
ATOM 946 N N . LYS A 1 128 ? 14.940 13.078 2.035 1.00 88.75 128 LYS A N 1
ATOM 947 C CA . LYS A 1 128 ? 15.978 12.190 1.492 1.00 88.75 128 LYS A CA 1
ATOM 948 C C . LYS A 1 128 ? 15.696 11.827 0.033 1.00 88.75 128 LYS A C 1
ATOM 950 O O . LYS A 1 128 ? 16.636 11.786 -0.754 1.00 88.75 128 LYS A O 1
ATOM 955 N N . ALA A 1 129 ? 14.437 11.563 -0.306 1.00 85.62 129 ALA A N 1
ATOM 956 C CA . ALA A 1 129 ? 14.011 11.298 -1.672 1.00 85.62 129 ALA A CA 1
ATOM 957 C C . ALA A 1 129 ? 14.222 12.531 -2.557 1.00 85.62 129 ALA A C 1
ATOM 959 O O . ALA A 1 129 ? 14.822 12.393 -3.613 1.00 85.62 129 ALA A O 1
AT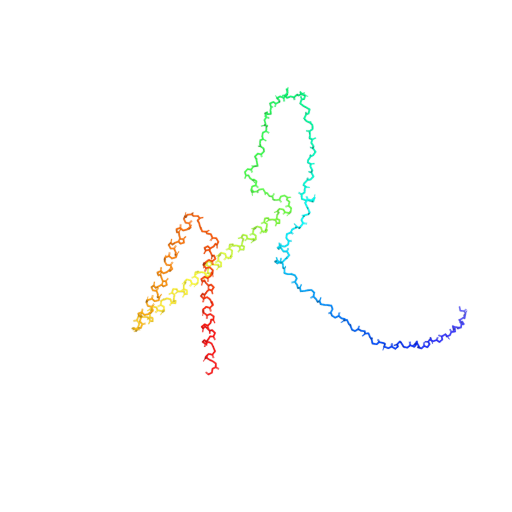OM 960 N N . ASP A 1 130 ? 13.851 13.724 -2.091 1.00 84.12 130 ASP A N 1
ATOM 961 C CA . ASP A 1 130 ? 14.055 14.982 -2.819 1.00 84.12 130 ASP A CA 1
ATOM 962 C C . ASP A 1 130 ? 15.541 15.237 -3.089 1.00 84.12 130 ASP A C 1
ATOM 964 O O . ASP A 1 130 ? 15.933 15.540 -4.214 1.00 84.12 130 ASP A O 1
ATOM 968 N N . ASN A 1 131 ? 16.395 15.039 -2.080 1.00 87.94 131 ASN A N 1
ATOM 969 C CA . ASN A 1 131 ? 17.840 15.187 -2.241 1.00 87.94 131 ASN A CA 1
ATOM 970 C C . ASN A 1 131 ? 18.437 14.128 -3.186 1.00 87.94 131 ASN A C 1
ATOM 972 O O . ASN A 1 131 ? 19.340 14.429 -3.963 1.00 87.94 131 ASN A O 1
ATOM 976 N N . TRP A 1 132 ? 17.934 12.889 -3.139 1.00 89.31 132 TRP A N 1
ATOM 977 C CA . TRP A 1 132 ? 18.339 11.834 -4.070 1.00 89.31 132 TRP A CA 1
ATOM 978 C C . TRP A 1 132 ? 17.909 12.161 -5.504 1.00 89.31 132 TRP A C 1
ATOM 980 O O . TRP A 1 132 ? 18.730 12.068 -6.410 1.00 89.31 132 TRP A O 1
ATOM 990 N N . LEU A 1 133 ? 16.669 12.613 -5.707 1.00 84.50 133 LEU A N 1
ATOM 991 C CA . LEU A 1 133 ? 16.155 13.037 -7.010 1.00 84.50 133 LEU A CA 1
ATOM 992 C C . LEU A 1 133 ? 16.960 14.208 -7.574 1.00 84.50 133 LEU A C 1
ATOM 994 O O . LEU A 1 133 ? 17.334 14.169 -8.742 1.00 84.50 133 LEU A O 1
ATOM 998 N N . ALA A 1 134 ? 17.275 15.210 -6.749 1.00 85.12 134 ALA A N 1
ATOM 999 C CA . ALA A 1 134 ? 18.114 16.335 -7.147 1.00 85.12 134 ALA A CA 1
ATOM 1000 C C . ALA A 1 134 ? 19.510 15.869 -7.590 1.00 85.12 134 ALA A C 1
ATOM 1002 O O . ALA A 1 134 ? 19.982 16.270 -8.650 1.00 85.12 134 ALA A O 1
ATOM 1003 N N . ALA A 1 135 ? 20.141 14.966 -6.831 1.00 83.75 135 ALA A N 1
ATOM 1004 C CA . ALA A 1 135 ? 21.438 14.397 -7.195 1.00 83.75 135 ALA A CA 1
ATOM 1005 C C . ALA A 1 135 ? 21.379 13.595 -8.506 1.00 83.75 135 ALA A C 1
ATOM 1007 O O . ALA A 1 135 ? 22.271 13.718 -9.340 1.00 83.75 135 ALA A O 1
ATOM 1008 N N . GLN A 1 136 ? 20.324 12.799 -8.710 1.00 81.00 136 GLN A N 1
ATOM 1009 C CA . GLN A 1 136 ? 20.127 12.060 -9.958 1.00 81.00 136 GLN A CA 1
ATOM 1010 C C . GLN A 1 136 ? 19.876 12.993 -11.143 1.00 81.00 136 GLN A C 1
ATOM 1012 O O . GLN A 1 136 ? 20.430 12.772 -12.213 1.00 81.00 136 GLN A O 1
ATOM 1017 N N . PHE A 1 137 ? 19.095 14.058 -10.964 1.00 78.00 137 PHE A N 1
ATOM 1018 C CA . PHE A 1 137 ? 18.829 15.024 -12.026 1.00 78.00 137 PHE A CA 1
ATOM 1019 C C . PHE A 1 137 ? 20.105 15.748 -12.470 1.00 78.00 137 PHE A C 1
ATOM 1021 O O . PHE A 1 137 ? 20.367 15.822 -13.668 1.00 78.00 137 PHE A O 1
ATOM 1028 N N . SER A 1 138 ? 20.940 16.179 -11.518 1.00 78.06 138 SER A N 1
ATOM 1029 C CA . SER A 1 138 ? 22.256 16.764 -11.813 1.00 78.06 138 SER A CA 1
ATOM 1030 C C . SER A 1 138 ? 23.188 15.794 -12.546 1.00 78.06 138 SER A C 1
ATOM 1032 O O . SER A 1 138 ? 24.010 16.211 -13.352 1.00 78.06 138 SER A O 1
ATOM 1034 N N . GLN A 1 139 ? 23.060 14.490 -12.290 1.00 72.38 139 GLN A N 1
ATOM 1035 C CA . GLN A 1 139 ? 23.873 13.464 -12.942 1.00 72.38 139 GLN A CA 1
ATOM 1036 C C . GLN A 1 139 ? 23.371 13.120 -14.354 1.00 72.38 139 GLN A C 1
ATOM 1038 O O . GLN A 1 139 ? 24.166 12.804 -15.234 1.00 72.38 139 GLN A O 1
ATOM 1043 N N . LEU A 1 140 ? 22.060 13.225 -14.595 1.00 68.56 140 LEU A N 1
ATOM 1044 C CA . LEU A 1 140 ? 21.444 13.036 -15.914 1.00 68.56 140 LEU A CA 1
ATOM 1045 C C . LEU A 1 140 ? 21.645 14.245 -16.838 1.00 68.56 140 LEU A C 1
ATOM 1047 O O . LEU A 1 140 ? 21.592 14.081 -18.060 1.00 68.56 140 LEU A O 1
ATOM 1051 N N . SER A 1 141 ? 21.865 15.441 -16.279 1.00 65.88 141 SER A N 1
ATOM 1052 C CA . SER A 1 141 ? 22.155 16.649 -17.059 1.00 65.88 141 SER A CA 1
ATOM 1053 C C . SER A 1 141 ? 23.560 16.680 -17.661 1.00 65.88 141 SER A C 1
ATOM 1055 O O . SER A 1 141 ? 23.784 17.498 -18.547 1.00 65.88 141 SER A O 1
ATOM 1057 N N . ASP A 1 142 ? 24.478 15.814 -17.214 1.00 65.94 142 ASP A N 1
ATOM 1058 C CA . ASP A 1 142 ? 25.890 15.900 -17.609 1.00 65.94 142 ASP A CA 1
ATOM 1059 C C . ASP A 1 142 ? 26.247 15.092 -18.873 1.00 65.94 142 ASP A C 1
ATOM 1061 O O . ASP A 1 142 ? 27.082 15.538 -19.649 1.00 65.94 142 ASP A O 1
ATOM 1065 N N . GLU A 1 143 ? 25.606 13.955 -19.186 1.00 58.16 143 GLU A N 1
ATOM 1066 C CA . GLU A 1 143 ? 25.937 13.248 -20.439 1.00 58.16 143 GLU A CA 1
ATOM 1067 C C . GLU A 1 143 ? 24.883 12.211 -20.886 1.00 58.16 143 GLU A C 1
ATOM 1069 O O . GLU A 1 143 ? 24.744 11.130 -20.324 1.00 58.16 143 GLU A O 1
ATOM 1074 N N . SER A 1 144 ? 24.122 12.564 -21.926 1.00 57.12 144 SER A N 1
ATOM 1075 C CA . SER A 1 144 ? 23.773 11.767 -23.124 1.00 57.12 144 SER A CA 1
ATOM 1076 C C . SER A 1 144 ? 23.449 10.248 -23.085 1.00 57.12 144 SER A C 1
ATOM 1078 O O . SER A 1 144 ? 23.405 9.633 -24.148 1.00 57.12 144 SER A O 1
ATOM 1080 N N . ALA A 1 145 ? 23.094 9.622 -21.959 1.00 60.00 145 ALA A N 1
ATOM 1081 C CA . ALA A 1 145 ? 22.676 8.202 -21.916 1.00 60.00 145 ALA A CA 1
ATOM 1082 C C . ALA A 1 145 ? 21.201 7.991 -21.501 1.00 60.00 145 ALA A C 1
ATOM 1084 O O . ALA A 1 145 ? 20.855 7.054 -20.783 1.00 60.00 145 ALA A O 1
ATOM 1085 N N . ASN A 1 146 ? 20.301 8.874 -21.945 1.00 66.62 146 ASN A N 1
ATOM 1086 C CA . ASN A 1 146 ? 19.047 9.108 -21.223 1.00 66.62 146 ASN A CA 1
ATOM 1087 C C . ASN A 1 146 ? 17.763 8.470 -21.800 1.00 66.62 146 ASN A C 1
ATOM 1089 O O . ASN A 1 146 ? 16.747 8.457 -21.112 1.00 66.62 146 ASN A O 1
ATOM 1093 N N . ALA A 1 147 ? 17.747 7.911 -23.016 1.00 74.75 147 ALA A N 1
ATOM 1094 C CA . ALA A 1 147 ? 16.486 7.467 -23.642 1.00 74.75 147 ALA A CA 1
ATOM 1095 C C . ALA A 1 147 ? 15.812 6.282 -22.918 1.00 74.75 147 ALA A C 1
ATOM 1097 O O . ALA A 1 147 ? 14.615 6.317 -22.637 1.00 74.75 147 ALA A O 1
ATOM 1098 N N . LEU A 1 148 ? 16.581 5.247 -22.566 1.00 79.50 148 LEU A N 1
ATOM 1099 C CA . LEU A 1 148 ? 16.080 4.089 -21.813 1.00 79.50 148 LEU A CA 1
ATOM 1100 C C . LEU A 1 148 ? 15.692 4.467 -20.378 1.00 79.50 148 LEU A C 1
ATOM 1102 O O . LEU A 1 148 ? 14.698 3.961 -19.858 1.00 79.50 148 LEU A O 1
ATOM 1106 N N . VAL A 1 149 ? 16.439 5.376 -19.747 1.00 80.88 149 VAL A N 1
ATOM 1107 C CA . VAL A 1 149 ? 16.128 5.884 -18.402 1.00 80.88 149 VAL A CA 1
ATOM 1108 C C . VAL A 1 149 ? 14.818 6.673 -18.424 1.00 80.88 149 VAL A C 1
ATOM 1110 O O . VAL A 1 149 ? 13.932 6.396 -17.616 1.00 80.88 149 VAL A O 1
ATOM 1113 N N . PHE A 1 150 ? 14.636 7.576 -19.393 1.00 83.38 150 PHE A N 1
ATOM 1114 C CA . PHE A 1 150 ? 13.386 8.318 -19.570 1.00 83.38 150 PHE A CA 1
ATOM 1115 C C . PHE A 1 150 ? 12.205 7.408 -19.910 1.00 83.38 150 PHE A C 1
ATOM 1117 O O . PHE A 1 150 ? 11.120 7.625 -19.379 1.00 83.38 150 PHE A O 1
ATOM 1124 N N . ALA A 1 151 ? 12.394 6.376 -20.735 1.00 86.94 151 ALA A N 1
ATOM 1125 C CA . ALA A 1 151 ? 11.331 5.425 -21.058 1.00 86.94 151 ALA A CA 1
ATOM 1126 C C . ALA A 1 151 ? 10.872 4.627 -19.824 1.00 86.94 151 ALA A C 1
ATOM 1128 O O . ALA A 1 151 ? 9.671 4.519 -19.575 1.00 86.94 151 ALA A O 1
ATOM 1129 N N . ASN A 1 152 ? 11.809 4.123 -19.011 1.00 88.31 152 ASN A N 1
ATOM 1130 C CA . ASN A 1 152 ? 11.477 3.440 -17.757 1.00 88.31 152 ASN A CA 1
ATOM 1131 C C . ASN A 1 152 ? 10.819 4.393 -16.752 1.00 88.31 152 ASN A C 1
ATOM 1133 O O . ASN A 1 152 ? 9.819 4.037 -16.131 1.00 88.31 152 ASN A O 1
ATOM 1137 N N . LEU A 1 153 ? 11.328 5.622 -16.630 1.00 87.31 153 LEU A N 1
ATOM 1138 C CA . LEU A 1 153 ? 10.735 6.644 -15.771 1.00 87.31 153 LEU A CA 1
ATOM 1139 C C . LEU A 1 153 ? 9.301 6.975 -16.206 1.00 87.31 153 LEU A C 1
ATOM 1141 O O . LEU A 1 153 ? 8.394 6.975 -15.378 1.00 87.31 153 LEU A O 1
ATOM 1145 N N . ALA A 1 154 ? 9.078 7.198 -17.501 1.00 92.88 154 ALA A N 1
ATOM 1146 C CA . ALA A 1 154 ? 7.759 7.466 -18.060 1.00 92.88 154 ALA A CA 1
ATOM 1147 C C . ALA A 1 154 ? 6.799 6.291 -17.839 1.00 92.88 154 ALA A C 1
ATOM 1149 O O . ALA A 1 154 ? 5.644 6.510 -17.475 1.00 92.88 154 ALA A O 1
ATOM 1150 N N . ALA A 1 155 ? 7.271 5.051 -17.988 1.00 92.56 155 ALA A N 1
ATOM 1151 C CA . ALA A 1 155 ? 6.471 3.863 -17.708 1.00 92.56 155 ALA A CA 1
ATOM 1152 C C . ALA A 1 155 ? 6.058 3.787 -16.227 1.00 92.56 155 ALA A C 1
ATOM 1154 O O . ALA A 1 155 ? 4.886 3.559 -15.927 1.00 92.56 155 ALA A O 1
ATOM 1155 N N . VAL A 1 156 ? 6.986 4.036 -15.297 1.00 90.06 156 VAL A N 1
ATOM 1156 C CA . VAL A 1 156 ? 6.711 4.020 -13.850 1.00 90.06 156 VAL A CA 1
ATOM 1157 C C . VAL A 1 156 ? 5.761 5.151 -13.444 1.00 90.06 156 VAL A C 1
ATOM 1159 O O . VAL A 1 156 ? 4.790 4.912 -12.722 1.00 90.06 156 VAL A O 1
ATOM 1162 N N . VAL A 1 157 ? 5.993 6.378 -13.919 1.00 93.81 157 VAL A N 1
ATOM 1163 C CA . VAL A 1 157 ? 5.129 7.540 -13.642 1.00 93.81 157 VAL A CA 1
ATOM 1164 C C . VAL A 1 157 ? 3.740 7.353 -14.262 1.00 93.81 157 VAL A C 1
ATOM 1166 O O . VAL A 1 157 ? 2.733 7.598 -13.601 1.00 93.81 157 VAL A O 1
ATOM 1169 N N . GLY A 1 158 ? 3.661 6.852 -15.495 1.00 95.50 158 GLY A N 1
ATOM 1170 C CA . GLY A 1 158 ? 2.391 6.578 -16.167 1.00 95.50 158 GLY A CA 1
ATOM 1171 C C . GLY A 1 158 ? 1.581 5.494 -15.458 1.00 95.50 158 GLY A C 1
ATOM 1172 O O . GLY A 1 158 ? 0.397 5.686 -15.176 1.00 95.50 158 GLY A O 1
ATOM 1173 N N . LEU A 1 159 ? 2.223 4.376 -15.103 1.00 93.81 159 LEU A N 1
ATOM 1174 C CA . LEU A 1 159 ? 1.562 3.276 -14.405 1.00 93.81 159 LEU A CA 1
ATOM 1175 C C . LEU A 1 159 ? 1.108 3.690 -13.000 1.00 93.81 159 LEU A C 1
ATOM 1177 O O . LEU A 1 159 ? -0.022 3.394 -12.614 1.00 93.81 159 LEU A O 1
ATOM 1181 N N . SER A 1 160 ? 1.954 4.402 -12.248 1.00 90.31 160 SER A N 1
ATOM 1182 C CA . SER A 1 160 ? 1.600 4.898 -10.911 1.00 90.31 160 SER A CA 1
ATOM 1183 C C . SER A 1 160 ? 0.467 5.926 -10.953 1.00 90.31 160 SER A C 1
ATOM 1185 O O . SER A 1 160 ? -0.475 5.813 -10.167 1.00 90.31 160 SER A O 1
ATOM 1187 N N . GLY A 1 161 ? 0.494 6.868 -11.900 1.00 94.69 161 GLY A N 1
ATOM 1188 C CA . GLY A 1 161 ? -0.576 7.850 -12.092 1.00 94.69 161 GLY A CA 1
ATOM 1189 C C . GLY A 1 161 ? -1.910 7.202 -12.471 1.00 94.69 161 GLY A C 1
ATOM 1190 O O . GLY A 1 161 ? -2.942 7.512 -11.872 1.00 94.69 161 GLY A O 1
ATOM 1191 N N . TRP A 1 162 ? -1.893 6.239 -13.399 1.00 93.12 162 TRP A N 1
ATOM 1192 C CA . TRP A 1 162 ? -3.084 5.472 -13.778 1.00 93.12 162 TRP A CA 1
ATOM 1193 C C . TRP A 1 162 ? -3.662 4.680 -12.597 1.00 93.12 162 TRP A C 1
ATOM 1195 O O . TRP A 1 162 ? -4.874 4.701 -12.353 1.00 93.12 162 TRP A O 1
ATOM 1205 N N . MET A 1 163 ? -2.795 4.026 -11.819 1.00 90.00 163 MET A N 1
ATOM 1206 C CA . MET A 1 163 ? -3.196 3.265 -10.636 1.00 90.00 163 MET A CA 1
ATOM 1207 C C . MET A 1 163 ? -3.785 4.177 -9.548 1.00 90.00 163 MET A C 1
ATOM 1209 O O . MET A 1 163 ? -4.803 3.832 -8.947 1.00 90.00 163 MET A O 1
ATOM 1213 N N . GLY A 1 164 ? -3.191 5.355 -9.327 1.00 88.19 164 GLY A N 1
ATOM 1214 C CA . GLY A 1 164 ? -3.676 6.360 -8.379 1.00 88.19 164 GLY A CA 1
ATOM 1215 C C . GLY A 1 164 ? -5.046 6.920 -8.761 1.00 88.19 164 GLY A C 1
ATOM 1216 O O . GLY A 1 164 ? -5.945 6.968 -7.921 1.00 88.19 164 GLY A O 1
ATOM 1217 N N . TRP A 1 165 ? -5.247 7.252 -10.039 1.00 90.44 165 TRP A N 1
ATOM 1218 C CA . TRP A 1 165 ? -6.542 7.711 -10.553 1.00 90.44 165 TRP A CA 1
ATOM 1219 C C . TRP A 1 165 ? -7.642 6.654 -10.369 1.00 90.44 165 TRP A C 1
ATOM 1221 O O . TRP A 1 165 ? -8.742 6.954 -9.897 1.00 90.44 165 TRP A O 1
ATOM 1231 N N . LYS A 1 166 ? -7.333 5.385 -10.660 1.00 88.62 166 LYS A N 1
ATOM 1232 C CA . LYS A 1 166 ? -8.265 4.269 -10.453 1.00 88.62 166 LYS A CA 1
ATOM 1233 C C . LYS A 1 166 ? -8.565 4.040 -8.965 1.00 88.62 166 LYS A C 1
ATOM 1235 O O . LYS A 1 166 ? -9.721 3.796 -8.615 1.00 88.62 166 LYS A O 1
ATOM 1240 N N . ALA A 1 167 ? -7.553 4.114 -8.099 1.00 85.75 167 ALA A N 1
ATOM 1241 C CA . ALA A 1 167 ? -7.713 3.970 -6.652 1.00 85.75 167 ALA A CA 1
ATOM 1242 C C . ALA A 1 167 ? -8.583 5.089 -6.062 1.00 85.75 167 ALA A C 1
ATOM 1244 O O . ALA A 1 167 ? -9.482 4.799 -5.274 1.00 85.75 167 ALA A O 1
ATOM 1245 N N . TRP A 1 168 ? -8.388 6.334 -6.506 1.00 84.75 168 TRP A N 1
ATOM 1246 C CA . TRP A 1 168 ? -9.237 7.465 -6.126 1.00 84.75 168 TRP A CA 1
ATOM 1247 C C . TRP A 1 168 ? -10.702 7.227 -6.507 1.00 84.75 168 TRP A C 1
ATOM 1249 O O . TRP A 1 168 ? -11.590 7.364 -5.671 1.00 84.75 168 TRP A O 1
ATOM 1259 N N . GLY A 1 169 ? -10.967 6.769 -7.735 1.00 87.12 169 GLY A N 1
ATOM 1260 C CA . GLY A 1 169 ? -12.329 6.442 -8.170 1.00 87.12 169 GLY A CA 1
ATOM 1261 C C . GLY A 1 169 ? -12.972 5.265 -7.419 1.00 87.12 169 GLY A C 1
ATOM 1262 O O . GLY A 1 169 ? -14.197 5.187 -7.335 1.00 87.12 169 GLY A O 1
ATOM 1263 N N . LEU A 1 170 ? -12.177 4.338 -6.876 1.00 82.94 170 LEU A N 1
ATOM 1264 C CA . LEU A 1 170 ? -12.658 3.260 -5.998 1.00 82.94 170 LEU A CA 1
ATOM 1265 C C . LEU A 1 170 ? -12.946 3.765 -4.578 1.00 82.94 170 LEU A C 1
ATOM 1267 O O . LEU A 1 170 ? -13.920 3.313 -3.977 1.00 82.94 170 LEU A O 1
ATOM 1271 N N . TYR A 1 171 ? -12.127 4.686 -4.066 1.00 83.19 171 TYR A N 1
ATOM 1272 C CA . TYR A 1 171 ? -12.314 5.330 -2.765 1.00 83.19 171 TYR A CA 1
ATOM 1273 C C . TYR A 1 171 ? -13.579 6.191 -2.734 1.00 83.19 171 TYR A C 1
ATOM 1275 O O . TYR A 1 171 ? -14.422 5.987 -1.866 1.00 83.19 171 TYR A O 1
ATOM 1283 N N . ASP A 1 172 ? -13.754 7.065 -3.728 1.00 87.38 172 ASP A N 1
ATOM 1284 C CA . ASP A 1 172 ? -14.914 7.960 -3.847 1.00 87.38 172 ASP A CA 1
ATOM 1285 C C . ASP A 1 172 ? -16.244 7.186 -3.911 1.00 87.38 172 ASP A C 1
ATOM 1287 O O . ASP A 1 172 ? -17.263 7.588 -3.362 1.00 87.38 172 ASP A O 1
ATOM 1291 N N . LYS A 1 173 ? -16.214 5.987 -4.504 1.00 89.75 173 LYS A N 1
ATOM 1292 C CA . LYS A 1 173 ? -17.370 5.082 -4.588 1.00 89.75 173 LYS A CA 1
ATOM 1293 C C . LYS A 1 173 ? -17.548 4.182 -3.358 1.00 89.75 173 LYS A C 1
ATOM 1295 O O . LYS A 1 173 ? -18.402 3.299 -3.393 1.00 89.75 173 LYS A O 1
ATOM 1300 N N . GLY A 1 174 ? -16.720 4.317 -2.319 1.00 84.31 174 GLY A N 1
ATOM 1301 C CA . GLY A 1 174 ? -16.750 3.457 -1.128 1.00 84.31 174 GLY A CA 1
ATOM 1302 C C . GLY A 1 174 ? -16.403 1.986 -1.400 1.00 84.31 174 GLY A C 1
ATOM 1303 O O . GLY A 1 174 ? -16.703 1.112 -0.592 1.00 84.31 174 GLY A O 1
ATOM 1304 N N . ARG A 1 175 ? -15.777 1.679 -2.545 1.00 81.94 175 ARG A N 1
ATOM 1305 C CA . ARG A 1 175 ? -15.446 0.312 -2.996 1.00 81.94 175 ARG A CA 1
ATOM 1306 C C . ARG A 1 175 ? -13.985 -0.064 -2.744 1.00 81.94 175 ARG A C 1
ATOM 1308 O O . ARG A 1 175 ? -13.470 -1.002 -3.358 1.00 81.94 175 ARG A O 1
ATOM 1315 N N . LEU A 1 176 ? -13.298 0.666 -1.867 1.00 82.75 176 LEU A N 1
ATOM 1316 C CA . LEU A 1 176 ? -11.940 0.335 -1.458 1.00 82.75 176 LEU A CA 1
ATOM 1317 C C . LEU A 1 176 ? -11.978 -0.923 -0.577 1.00 82.75 176 LEU A C 1
ATOM 1319 O O . LEU A 1 176 ? -12.255 -0.863 0.615 1.00 82.75 176 LEU A O 1
ATOM 1323 N N . SER A 1 177 ? -11.756 -2.083 -1.190 1.00 82.00 177 SER A N 1
ATOM 1324 C CA . SER A 1 177 ? -11.780 -3.366 -0.490 1.00 82.00 177 SER A CA 1
ATOM 1325 C C . SER A 1 177 ? -10.390 -3.755 0.019 1.00 82.00 177 SER A C 1
ATOM 1327 O O . SER A 1 177 ? -9.366 -3.330 -0.522 1.00 82.00 177 SER A O 1
ATOM 1329 N N . TRP A 1 178 ? -10.344 -4.651 1.008 1.00 86.06 178 TRP A N 1
ATOM 1330 C CA . TRP A 1 178 ? -9.103 -5.304 1.439 1.00 86.06 178 TRP A CA 1
ATOM 1331 C C . TRP A 1 178 ? -8.389 -6.035 0.289 1.00 86.06 178 TRP A C 1
ATOM 1333 O O . TRP A 1 178 ? -7.169 -6.152 0.294 1.00 86.06 178 TRP A O 1
ATOM 1343 N N . GLN A 1 179 ? -9.122 -6.459 -0.748 1.00 83.75 179 GLN A N 1
ATOM 1344 C CA . GLN A 1 179 ? -8.527 -7.046 -1.952 1.00 83.75 179 GLN A CA 1
ATOM 1345 C C . GLN A 1 179 ? -7.666 -6.018 -2.700 1.00 83.75 179 GLN A C 1
ATOM 1347 O O . GLN A 1 179 ? -6.570 -6.351 -3.140 1.00 83.75 179 GLN A O 1
ATOM 1352 N N . SER A 1 180 ? -8.109 -4.758 -2.785 1.00 79.88 180 SER A N 1
ATOM 1353 C CA . SER A 1 180 ? -7.322 -3.665 -3.375 1.00 79.88 180 SER A CA 1
ATOM 1354 C C . SER A 1 180 ? -6.044 -3.393 -2.576 1.00 79.88 180 SER A C 1
ATOM 1356 O O . SER A 1 180 ? -4.978 -3.191 -3.158 1.00 79.88 180 SER A O 1
ATOM 1358 N N . VAL A 1 181 ? -6.134 -3.443 -1.244 1.00 85.25 181 VAL A N 1
ATOM 1359 C CA . VAL A 1 181 ? -4.967 -3.343 -0.351 1.00 85.25 181 VAL A CA 1
ATOM 1360 C C . VAL A 1 181 ? -4.019 -4.531 -0.562 1.00 85.25 181 VAL A C 1
ATOM 1362 O O . VAL A 1 181 ? -2.808 -4.341 -0.667 1.00 85.25 181 VAL A O 1
ATOM 1365 N N . GLY A 1 182 ? -4.563 -5.741 -0.715 1.00 87.69 182 GLY A N 1
ATOM 1366 C CA . GLY A 1 182 ? -3.806 -6.960 -1.003 1.00 87.69 182 GLY A CA 1
ATOM 1367 C C . GLY A 1 182 ? -3.027 -6.894 -2.319 1.00 87.69 182 GLY A C 1
ATOM 1368 O O . GLY A 1 182 ? -1.870 -7.307 -2.361 1.00 87.69 182 GLY A O 1
ATOM 1369 N N . VAL A 1 183 ? -3.604 -6.303 -3.370 1.00 86.81 183 VAL A N 1
ATOM 1370 C CA . VAL A 1 183 ? -2.895 -6.067 -4.642 1.00 86.81 183 VAL A CA 1
ATOM 1371 C C . VAL A 1 183 ? -1.707 -5.121 -4.440 1.00 86.81 183 VAL A C 1
ATOM 1373 O O . VAL A 1 183 ? -0.618 -5.394 -4.944 1.00 86.81 183 VAL A O 1
ATOM 1376 N N . GLY A 1 184 ? -1.874 -4.048 -3.659 1.00 84.06 184 GLY A N 1
ATOM 1377 C CA . GLY A 1 184 ? -0.774 -3.139 -3.322 1.00 84.06 184 GLY A CA 1
ATOM 1378 C C . GLY A 1 184 ? 0.358 -3.837 -2.560 1.00 84.06 184 GLY A C 1
ATOM 1379 O O . GLY A 1 184 ? 1.531 -3.688 -2.908 1.00 84.06 184 GLY A O 1
ATOM 1380 N N . ALA A 1 185 ? 0.010 -4.661 -1.570 1.00 89.69 185 ALA A N 1
ATOM 1381 C CA . ALA A 1 185 ? 0.978 -5.456 -0.819 1.00 89.69 185 ALA A CA 1
ATOM 1382 C C . ALA A 1 185 ? 1.724 -6.468 -1.709 1.00 89.69 185 ALA A C 1
ATOM 1384 O O . ALA A 1 185 ? 2.936 -6.627 -1.569 1.00 89.69 185 ALA A O 1
ATOM 1385 N N . ALA A 1 186 ? 1.033 -7.105 -2.659 1.00 87.50 186 ALA A N 1
ATOM 1386 C CA . ALA A 1 186 ? 1.636 -8.056 -3.591 1.00 87.50 186 ALA A CA 1
ATOM 1387 C C . ALA A 1 186 ? 2.665 -7.398 -4.524 1.00 87.50 186 ALA A C 1
ATOM 1389 O O . ALA A 1 186 ? 3.737 -7.959 -4.745 1.00 87.50 186 ALA A O 1
ATOM 1390 N N . VAL A 1 187 ? 2.381 -6.192 -5.031 1.00 87.38 187 VAL A N 1
ATOM 1391 C CA . VAL A 1 187 ? 3.336 -5.438 -5.862 1.00 87.38 187 VAL A CA 1
ATOM 1392 C C . VAL A 1 187 ? 4.593 -5.088 -5.062 1.00 87.38 187 VAL A C 1
ATOM 1394 O O . VAL A 1 187 ? 5.702 -5.327 -5.536 1.00 87.38 187 VAL A O 1
ATOM 1397 N N . LEU A 1 188 ? 4.440 -4.590 -3.829 1.00 85.88 188 LEU A N 1
ATOM 1398 C CA . LEU A 1 188 ? 5.580 -4.282 -2.956 1.00 85.88 188 LEU A CA 1
ATOM 1399 C C . LEU A 1 188 ? 6.405 -5.531 -2.620 1.00 85.88 188 LEU A C 1
ATOM 1401 O O . LEU A 1 188 ? 7.634 -5.480 -2.646 1.00 85.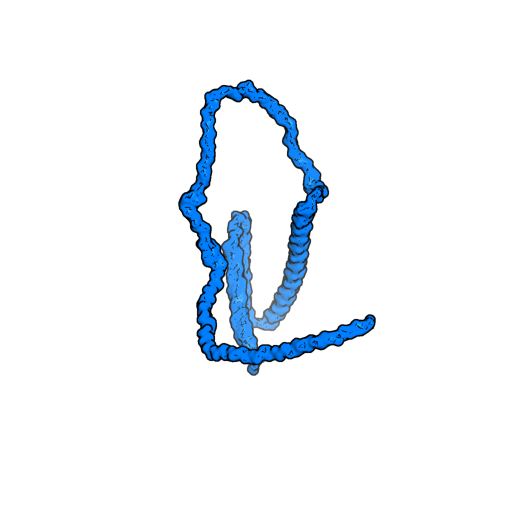88 188 LEU A O 1
ATOM 1405 N N . ALA A 1 189 ? 5.743 -6.660 -2.359 1.00 89.19 189 ALA A N 1
ATOM 1406 C CA . ALA A 1 189 ? 6.414 -7.937 -2.149 1.00 89.19 189 ALA A CA 1
ATOM 1407 C C . ALA A 1 189 ? 7.196 -8.379 -3.398 1.00 89.19 189 ALA A C 1
ATOM 1409 O O . ALA A 1 189 ? 8.351 -8.783 -3.282 1.00 89.19 189 ALA A O 1
ATOM 1410 N N . GLY A 1 190 ? 6.612 -8.240 -4.593 1.00 89.44 190 GLY A N 1
ATOM 1411 C CA . GLY A 1 190 ? 7.277 -8.553 -5.861 1.00 89.44 190 GLY A CA 1
ATOM 1412 C C . GLY A 1 190 ? 8.541 -7.721 -6.095 1.00 89.44 190 GLY A C 1
ATOM 1413 O O . GLY A 1 190 ? 9.586 -8.274 -6.441 1.00 89.44 190 GLY A O 1
ATOM 1414 N N . VAL A 1 191 ? 8.480 -6.411 -5.834 1.00 85.69 191 VAL A N 1
ATOM 1415 C CA . VAL A 1 191 ? 9.649 -5.516 -5.930 1.00 85.69 191 VAL A CA 1
ATOM 1416 C C . VAL A 1 191 ? 10.725 -5.898 -4.908 1.00 85.69 191 VAL A C 1
ATOM 1418 O O . VAL A 1 191 ? 11.898 -5.998 -5.266 1.00 85.69 191 VAL A O 1
ATOM 1421 N N . GLY A 1 192 ? 10.340 -6.195 -3.662 1.00 83.50 192 GLY A N 1
ATOM 1422 C CA . GLY A 1 192 ? 11.281 -6.634 -2.627 1.00 83.50 192 GLY A CA 1
ATOM 1423 C C . GLY A 1 192 ? 11.998 -7.943 -2.979 1.00 83.50 192 GLY A C 1
ATOM 1424 O O . GLY A 1 192 ? 13.204 -8.071 -2.759 1.00 83.50 192 GLY A O 1
ATOM 1425 N N . VAL A 1 193 ? 11.288 -8.900 -3.588 1.00 84.62 193 VAL A N 1
ATOM 1426 C CA . VAL A 1 193 ? 11.890 -10.149 -4.080 1.00 84.62 193 VAL A CA 1
ATOM 1427 C C . VAL A 1 193 ? 12.887 -9.865 -5.206 1.00 84.62 193 VAL A C 1
ATOM 1429 O O . VAL A 1 193 ? 14.006 -10.377 -5.156 1.00 84.62 193 VAL A O 1
ATOM 1432 N N . PHE A 1 194 ? 12.538 -9.018 -6.175 1.00 79.44 194 PHE A N 1
ATOM 1433 C CA . PHE A 1 194 ? 13.431 -8.649 -7.279 1.00 79.44 194 PHE A CA 1
ATOM 1434 C C . PHE A 1 194 ? 14.735 -7.998 -6.786 1.00 79.44 194 PHE A C 1
ATOM 1436 O O . PHE A 1 194 ? 15.828 -8.414 -7.184 1.00 79.44 194 PHE A O 1
ATOM 1443 N N . GLU A 1 195 ? 14.640 -7.051 -5.849 1.00 74.12 195 GLU A N 1
ATOM 1444 C CA . GLU A 1 195 ? 15.812 -6.400 -5.255 1.00 74.12 195 GLU A CA 1
ATOM 1445 C C . GLU A 1 195 ? 16.663 -7.379 -4.429 1.00 74.12 195 GLU A C 1
ATOM 1447 O O . GLU A 1 195 ? 17.893 -7.341 -4.497 1.00 74.12 195 GLU A O 1
ATOM 1452 N N . SER A 1 196 ? 16.039 -8.337 -3.732 1.00 72.19 196 SER A N 1
ATOM 1453 C CA . SER A 1 196 ? 16.765 -9.373 -2.981 1.00 72.19 196 SER A CA 1
ATOM 1454 C C . SER A 1 196 ? 17.584 -10.312 -3.878 1.00 72.19 196 SER A C 1
ATOM 1456 O O . SER A 1 196 ? 18.684 -10.723 -3.500 1.00 72.19 196 SER A O 1
ATOM 1458 N N . VAL A 1 197 ? 17.092 -10.627 -5.080 1.00 73.88 197 VAL A N 1
ATOM 1459 C CA . VAL A 1 197 ? 17.769 -11.527 -6.026 1.00 73.88 197 VAL A CA 1
ATOM 1460 C C . VAL A 1 197 ? 18.946 -10.818 -6.701 1.00 73.88 197 VAL A C 1
ATOM 1462 O O . VAL A 1 197 ? 20.041 -11.380 -6.773 1.00 73.88 197 VAL A O 1
ATOM 1465 N N . ILE A 1 198 ? 18.766 -9.564 -7.124 1.00 71.38 198 ILE A N 1
ATOM 1466 C CA . ILE A 1 198 ? 19.823 -8.774 -7.777 1.00 71.38 198 ILE A CA 1
ATOM 1467 C C . ILE A 1 198 ? 20.882 -8.318 -6.767 1.00 71.38 198 ILE A C 1
ATOM 1469 O O . ILE A 1 198 ? 22.082 -8.457 -7.021 1.00 71.38 198 ILE A O 1
ATOM 1473 N N . GLY A 1 199 ? 20.463 -7.849 -5.588 1.00 62.09 199 GLY A N 1
ATOM 1474 C CA . GLY A 1 199 ? 21.371 -7.439 -4.517 1.00 62.09 199 GLY A CA 1
ATOM 1475 C C . GLY A 1 199 ? 22.241 -8.593 -4.012 1.00 62.09 199 GLY A C 1
ATOM 1476 O O . GLY A 1 199 ? 23.449 -8.427 -3.836 1.00 62.09 199 GLY A O 1
ATOM 1477 N N . ARG A 1 200 ? 21.670 -9.799 -3.863 1.00 62.31 200 ARG A N 1
ATOM 1478 C CA . ARG A 1 200 ? 22.423 -11.008 -3.477 1.00 62.31 200 ARG A CA 1
ATOM 1479 C C . ARG A 1 200 ? 23.394 -11.476 -4.568 1.00 62.31 200 ARG A C 1
ATOM 1481 O O . ARG A 1 200 ? 24.442 -12.030 -4.233 1.00 62.31 200 ARG A O 1
ATOM 1488 N N . GLY A 1 201 ? 23.074 -11.250 -5.843 1.00 59.06 201 GLY A N 1
ATOM 1489 C CA . GLY A 1 201 ? 23.972 -11.516 -6.971 1.00 59.06 201 GLY A CA 1
ATOM 1490 C C . GLY A 1 201 ? 25.183 -10.578 -6.999 1.00 59.06 201 GLY A C 1
ATOM 1491 O O . GLY A 1 201 ? 26.315 -11.041 -7.119 1.00 59.06 201 GLY A O 1
ATOM 1492 N N . LEU A 1 202 ? 24.964 -9.275 -6.796 1.00 57.72 202 LEU A N 1
ATOM 1493 C CA . LEU A 1 202 ? 26.025 -8.259 -6.809 1.00 57.72 202 LEU A CA 1
ATOM 1494 C C . LEU A 1 202 ? 26.952 -8.329 -5.583 1.00 57.72 202 LEU A C 1
ATOM 1496 O O . LEU A 1 202 ? 28.154 -8.095 -5.712 1.00 57.72 202 LEU A O 1
ATOM 1500 N N . TYR A 1 203 ? 26.443 -8.705 -4.405 1.00 54.41 203 TYR A N 1
ATOM 1501 C CA . TYR A 1 203 ? 27.273 -8.820 -3.195 1.00 54.41 203 TYR A CA 1
ATOM 1502 C C . TYR A 1 203 ? 28.270 -9.991 -3.250 1.00 54.41 203 TYR A C 1
ATOM 1504 O O . TYR A 1 203 ? 29.333 -9.921 -2.641 1.00 54.41 203 TYR A O 1
ATOM 1512 N N . ARG A 1 204 ? 27.964 -11.052 -4.012 1.00 57.50 204 ARG A N 1
ATOM 1513 C CA . ARG A 1 204 ? 28.867 -12.204 -4.207 1.00 57.50 204 ARG A CA 1
ATOM 1514 C C . ARG A 1 204 ? 29.998 -11.933 -5.206 1.00 57.50 204 ARG A C 1
ATOM 1516 O O . ARG A 1 204 ? 30.933 -12.720 -5.258 1.00 57.50 204 ARG A O 1
ATOM 1523 N N . GLY A 1 205 ? 29.925 -10.843 -5.974 1.00 56.78 205 GLY A N 1
ATOM 1524 C CA . GLY A 1 205 ? 30.955 -10.454 -6.943 1.00 56.78 205 GLY A CA 1
ATOM 1525 C C . GLY A 1 205 ? 32.027 -9.503 -6.401 1.00 56.78 205 GLY A C 1
ATOM 1526 O O . GLY A 1 205 ? 33.022 -9.291 -7.078 1.00 56.78 205 GLY A O 1
ATOM 1527 N N . LYS A 1 206 ? 31.849 -8.925 -5.202 1.00 51.31 206 LYS A N 1
ATOM 1528 C CA . LYS A 1 206 ? 32.793 -7.947 -4.615 1.00 51.31 206 LYS A CA 1
ATOM 1529 C C . LYS A 1 206 ? 33.697 -8.527 -3.515 1.00 51.31 206 LYS A C 1
ATOM 1531 O O . LYS A 1 206 ? 34.372 -7.781 -2.815 1.00 51.31 206 LYS A O 1
ATOM 1536 N N . SER A 1 207 ? 33.699 -9.850 -3.353 1.00 49.69 207 SER A N 1
ATOM 1537 C CA . SER A 1 207 ? 34.577 -10.580 -2.429 1.00 49.69 207 SER A CA 1
ATOM 1538 C C . SER A 1 207 ? 35.562 -11.511 -3.147 1.00 49.69 207 SER A C 1
ATOM 1540 O O . SER A 1 207 ? 35.980 -12.505 -2.554 1.00 49.69 207 SER A O 1
ATOM 1542 N N . SER A 1 208 ? 35.892 -11.234 -4.411 1.00 40.19 208 SER A N 1
ATOM 1543 C CA . SER A 1 208 ? 36.948 -11.932 -5.147 1.00 40.19 208 SER A CA 1
ATOM 1544 C C . SER A 1 208 ? 37.831 -10.955 -5.898 1.00 40.19 208 SER A C 1
ATOM 1546 O O . SER A 1 208 ? 37.334 -9.857 -6.232 1.00 40.19 208 SER A O 1
#

pLDDT: mean 70.7, std 13.53, range [40.19, 95.5]

Radius of gyration: 40.78 Å; chains: 1; bounding box: 98×76×116 Å

Sequence (208 aa):
MPSASPSPSLLPPGPFPSPRLGALPGPAFGQVPAPVSYADIASRGPKQTPEEAAAPQPPQVIPNESASTASLVDVDMPSVHTVSSEFLEQDVQTQTQADRIEREHSIKEEAKEQTERAKKSSAKKARKADNWLAAQFSQLSDESANALVFANLAAVVGLSGWMGWKAWGLYDKGRLSWQSVGVGAAVLAGVGVFESVIGRGLYRGKSS

Secondary structure (DSSP, 8-state):
-----PPP-PPPPPPPPPPP---PPP-----PPP---HHHHHTS-----TTTSSPPPPP-------S-----------------GGGGT----SHHHHHHHHHHHHHHHHHHHHHHHHHHHHHHHHHHHHHHHHHHHHHHTTSS--HHHHHHHHHHHHHHHHHHHHHHHHHHTT---HHHHHHHHHHHHHHHHHHHHHHHHHHTTS--

Foldseek 3Di:
DDDDDDDDDDDDDDDDDDDDDDPDPPPPPDPDPPPDDPVNVVVPPDPDDPVRVDDDPPDDDDPPPDDDPPPPPPCPPPDPPDPPPCPVVDDDPDPVVVVVVVVVVVVVVVVVVVVVVVVVVVVVVVVVVVVVVVVVVVVVVPDDPPPVVVVVVCVVVVVVVVLVVVCVVCVVVVNPDVVNVVVVVVVVVVVVVVCVVVVVVVVVVVPD

InterPro domains:
  IPR039454 Mitochondrial outer membrane protein OM14 [PTHR38402] (37-206)